Protein AF-A0A932CYT1-F1 (afdb_monomer_lite)

Structure (mmCIF, N/CA/C/O backbone):
data_AF-A0A932CYT1-F1
#
_entry.id   AF-A0A932CYT1-F1
#
loop_
_atom_site.group_PDB
_atom_site.id
_atom_site.type_symbol
_atom_site.label_atom_id
_atom_site.label_alt_id
_atom_site.label_comp_id
_atom_site.label_asym_id
_atom_site.label_entity_id
_atom_site.label_seq_id
_atom_site.pdbx_PDB_ins_code
_atom_site.Cartn_x
_atom_site.Cartn_y
_atom_site.Cartn_z
_atom_site.occupancy
_atom_site.B_iso_or_equiv
_atom_site.auth_seq_id
_atom_site.auth_comp_id
_atom_site.auth_asym_id
_atom_site.auth_atom_id
_atom_site.pdbx_PDB_model_num
ATOM 1 N N . MET A 1 1 ? 9.014 14.548 11.716 1.00 32.59 1 MET A N 1
ATOM 2 C CA . MET A 1 1 ? 9.333 14.421 10.276 1.00 32.59 1 MET A CA 1
ATOM 3 C C . MET A 1 1 ? 8.047 14.035 9.557 1.00 32.59 1 MET A C 1
ATOM 5 O O . MET A 1 1 ? 7.326 13.218 10.100 1.00 32.59 1 MET A O 1
ATOM 9 N N . ARG A 1 2 ? 7.652 14.719 8.472 1.00 31.70 2 ARG A N 1
ATOM 10 C CA . ARG A 1 2 ? 6.279 14.662 7.901 1.00 31.70 2 ARG A CA 1
ATOM 11 C C . ARG A 1 2 ? 6.242 14.633 6.354 1.00 31.70 2 ARG A C 1
ATOM 13 O O . ARG A 1 2 ? 5.299 15.158 5.778 1.00 31.70 2 ARG A O 1
ATOM 20 N N . ILE A 1 3 ? 7.259 14.099 5.670 1.00 36.50 3 ILE A N 1
ATOM 21 C CA . ILE A 1 3 ? 7.468 14.415 4.234 1.00 36.50 3 ILE A CA 1
ATOM 22 C C . ILE A 1 3 ? 7.329 13.209 3.270 1.00 36.50 3 ILE A C 1
ATOM 24 O O . ILE A 1 3 ? 7.091 13.426 2.092 1.00 36.50 3 ILE A O 1
ATOM 28 N N . GLY A 1 4 ? 7.305 11.951 3.729 1.00 31.05 4 GLY A N 1
ATOM 29 C CA . GLY A 1 4 ? 7.247 10.777 2.828 1.00 31.05 4 GLY A CA 1
ATOM 30 C C . GLY A 1 4 ? 5.877 10.387 2.237 1.00 31.05 4 GLY A C 1
ATOM 31 O O . GLY A 1 4 ? 5.791 9.410 1.508 1.00 31.05 4 GLY A O 1
ATOM 32 N N . ARG A 1 5 ? 4.783 11.101 2.544 1.00 37.84 5 ARG A N 1
ATOM 33 C CA . ARG A 1 5 ? 3.403 10.649 2.234 1.00 37.84 5 ARG A CA 1
ATOM 34 C C . ARG A 1 5 ? 2.828 11.083 0.881 1.00 37.84 5 ARG A C 1
ATOM 36 O O . ARG A 1 5 ? 1.708 10.702 0.563 1.00 37.84 5 ARG A O 1
ATOM 43 N N . THR A 1 6 ? 3.538 11.892 0.100 1.00 32.41 6 THR A N 1
ATOM 44 C CA . THR A 1 6 ? 2.968 12.479 -1.130 1.00 32.41 6 THR A CA 1
ATOM 45 C C . THR A 1 6 ? 3.229 11.634 -2.381 1.00 32.41 6 THR A C 1
ATOM 47 O O . THR A 1 6 ? 2.472 11.748 -3.334 1.00 32.41 6 THR A O 1
ATOM 50 N N . ILE A 1 7 ? 4.253 10.775 -2.380 1.00 33.06 7 ILE A N 1
ATOM 51 C CA . ILE A 1 7 ? 4.735 10.109 -3.604 1.00 33.06 7 ILE A CA 1
ATOM 52 C C . ILE A 1 7 ? 3.987 8.788 -3.883 1.00 33.06 7 ILE A C 1
ATOM 54 O O . ILE A 1 7 ? 3.682 8.488 -5.029 1.00 33.06 7 ILE A O 1
ATOM 58 N N . GLN A 1 8 ? 3.569 8.044 -2.853 1.00 35.31 8 GLN A N 1
ATOM 59 C CA . GLN A 1 8 ? 2.959 6.711 -3.028 1.00 35.31 8 GLN A CA 1
ATOM 60 C C . GLN A 1 8 ? 1.453 6.714 -3.365 1.00 35.31 8 GLN A C 1
ATOM 62 O O . GLN A 1 8 ? 0.924 5.714 -3.842 1.00 35.31 8 GLN A O 1
ATOM 67 N N . VAL A 1 9 ? 0.751 7.833 -3.158 1.00 33.66 9 VAL A N 1
ATOM 68 C CA . VAL A 1 9 ? -0.698 7.929 -3.433 1.00 33.66 9 VAL A CA 1
ATOM 69 C C . VAL A 1 9 ? -0.975 8.102 -4.941 1.00 33.66 9 VAL A C 1
ATOM 71 O O .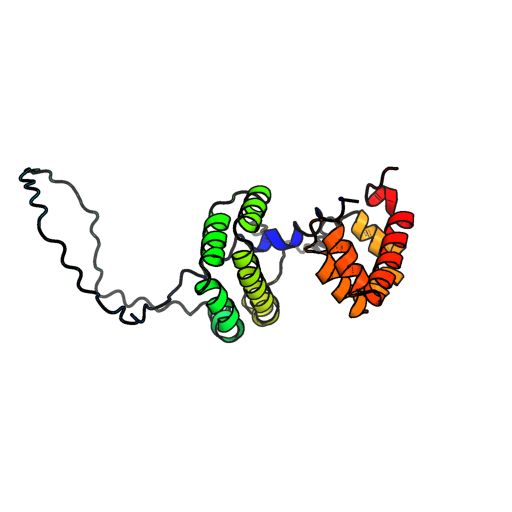 VAL A 1 9 ? -1.991 7.628 -5.443 1.00 33.66 9 VAL A O 1
ATOM 74 N N . LEU A 1 10 ? -0.020 8.656 -5.698 1.00 32.22 10 LEU A N 1
ATOM 75 C CA . LEU A 1 10 ? -0.167 8.944 -7.131 1.00 32.22 10 LEU A CA 1
ATOM 76 C C . LEU A 1 10 ? -0.192 7.690 -8.027 1.00 32.22 10 LEU A C 1
ATOM 78 O O . LEU A 1 10 ? -0.846 7.710 -9.066 1.00 32.22 10 LEU A O 1
ATOM 82 N N . GLY A 1 11 ? 0.456 6.591 -7.622 1.00 28.53 11 GLY A N 1
ATOM 83 C CA . GLY A 1 11 ? 0.491 5.348 -8.409 1.00 28.53 11 GLY A CA 1
ATOM 84 C C . GLY A 1 11 ? -0.804 4.525 -8.359 1.00 28.53 11 GLY A C 1
ATOM 85 O O . GLY A 1 11 ? -1.127 3.828 -9.315 1.00 28.53 11 GLY A O 1
ATOM 86 N N . THR A 1 12 ? -1.582 4.640 -7.277 1.00 33.88 12 THR A N 1
ATOM 87 C CA . THR A 1 12 ? -2.784 3.807 -7.047 1.00 33.88 12 THR A CA 1
ATOM 88 C C . THR A 1 12 ? -4.076 4.492 -7.521 1.00 33.88 12 THR A C 1
ATOM 90 O O . THR A 1 12 ? -5.071 3.837 -7.817 1.00 33.88 12 THR A O 1
ATOM 93 N N . LEU A 1 13 ? -4.073 5.823 -7.654 1.00 30.80 13 LEU A N 1
ATOM 94 C CA . LEU A 1 13 ? -5.266 6.614 -7.987 1.00 30.80 13 LEU A CA 1
ATOM 95 C C . LEU A 1 13 ? -5.707 6.552 -9.451 1.00 30.80 13 LEU A C 1
ATOM 97 O O . LEU A 1 13 ? -6.874 6.805 -9.741 1.00 30.80 13 LEU A O 1
ATOM 101 N N . VAL A 1 14 ? -4.817 6.192 -10.377 1.00 32.91 14 VAL A N 1
ATOM 102 C CA . VAL A 1 14 ? -5.151 6.133 -11.813 1.00 32.91 14 VAL A CA 1
ATOM 103 C C . VAL A 1 14 ? -6.031 4.913 -12.145 1.00 32.91 14 VAL A C 1
ATOM 105 O O . VAL A 1 14 ? -6.760 4.934 -13.131 1.00 32.91 14 VAL A O 1
ATOM 108 N N . ALA A 1 15 ? -6.069 3.887 -11.287 1.00 32.38 15 ALA A N 1
ATOM 109 C CA . ALA A 1 15 ? -6.865 2.673 -11.506 1.00 32.38 15 ALA A CA 1
ATOM 110 C C . ALA A 1 15 ? -8.355 2.795 -11.107 1.00 32.38 15 ALA A C 1
ATOM 112 O O . ALA A 1 15 ? -9.163 1.935 -11.460 1.00 32.38 15 ALA A O 1
ATOM 113 N N . ILE A 1 16 ? -8.749 3.850 -10.384 1.00 38.34 16 ILE A N 1
ATOM 114 C CA . ILE A 1 16 ? -10.084 3.938 -9.761 1.00 38.34 16 ILE A CA 1
ATOM 115 C C . ILE A 1 16 ? -11.170 4.422 -10.750 1.00 38.34 16 ILE A C 1
ATOM 117 O O . ILE A 1 16 ? -12.346 4.107 -10.577 1.00 38.34 16 ILE A O 1
ATOM 121 N N . GLY A 1 17 ? -10.799 5.098 -11.845 1.00 31.02 17 GLY A N 1
ATOM 122 C CA . GLY A 1 17 ? -11.752 5.679 -12.807 1.00 31.02 17 GLY A CA 1
ATOM 123 C C . GLY A 1 17 ? -12.539 4.682 -13.676 1.00 31.02 17 GLY A C 1
ATOM 124 O O . GLY A 1 17 ? -13.573 5.051 -14.230 1.00 31.02 17 GLY A O 1
ATOM 125 N N . ALA A 1 18 ? -12.105 3.420 -13.786 1.00 32.53 18 ALA A N 1
ATOM 126 C CA . ALA A 1 18 ? -12.652 2.471 -14.767 1.00 32.53 18 ALA A CA 1
ATOM 127 C C . ALA A 1 18 ? -13.670 1.446 -14.211 1.00 32.53 18 ALA A C 1
ATOM 129 O O . ALA A 1 18 ? -14.307 0.737 -14.990 1.00 32.53 18 ALA A O 1
ATOM 130 N N . MET A 1 19 ? -13.863 1.335 -12.887 1.00 41.53 19 MET A N 1
ATOM 131 C CA . MET A 1 19 ? -14.526 0.153 -12.289 1.00 41.53 19 MET A CA 1
ATOM 132 C C . MET A 1 19 ? -15.950 0.357 -11.742 1.00 41.53 19 MET A C 1
ATOM 134 O O . MET A 1 19 ? -16.590 -0.625 -11.352 1.00 41.53 19 MET A O 1
ATOM 138 N N . GLY A 1 20 ? -16.510 1.573 -11.786 1.00 36.38 20 GLY A N 1
ATOM 139 C CA . GLY A 1 20 ? -17.903 1.840 -11.371 1.00 36.38 20 GLY A CA 1
ATOM 140 C C . GLY A 1 20 ? -18.966 1.013 -12.127 1.00 36.38 20 GLY A C 1
ATOM 141 O O . GLY A 1 20 ? -20.100 0.862 -11.671 1.00 36.38 20 GLY A O 1
ATOM 142 N N . ALA A 1 21 ? -18.598 0.398 -13.258 1.00 38.44 21 ALA A N 1
ATOM 143 C CA . ALA A 1 21 ? -19.469 -0.468 -14.049 1.00 38.44 21 ALA A CA 1
ATOM 144 C C . ALA A 1 21 ? -19.557 -1.929 -13.550 1.00 38.44 21 ALA A C 1
ATOM 146 O O . ALA A 1 21 ? -20.541 -2.605 -13.847 1.00 38.44 21 ALA A O 1
ATOM 147 N N . CYS A 1 22 ? -18.592 -2.431 -12.767 1.00 41.47 22 CYS A N 1
ATOM 148 C CA . CYS A 1 22 ? -18.567 -3.847 -12.367 1.00 41.47 22 CYS A CA 1
ATOM 149 C C . CYS A 1 22 ? -19.439 -4.161 -11.140 1.00 41.47 22 CYS A C 1
ATOM 151 O O . CYS A 1 22 ? -19.939 -5.278 -11.012 1.00 41.47 22 CYS A O 1
ATOM 153 N N . LEU A 1 23 ? -19.667 -3.195 -10.245 1.00 43.19 23 LEU A N 1
ATOM 154 C CA . LEU A 1 23 ? -20.381 -3.438 -8.980 1.00 43.19 23 LEU A CA 1
ATOM 155 C C . LEU A 1 23 ? -21.911 -3.327 -9.086 1.00 43.19 23 LEU A C 1
ATOM 157 O O . LEU A 1 23 ? -22.620 -3.778 -8.189 1.00 43.19 23 LEU A O 1
ATOM 161 N N . THR A 1 24 ? -22.448 -2.781 -10.182 1.00 43.88 24 THR A N 1
ATOM 162 C CA . THR A 1 24 ? -23.907 -2.643 -10.384 1.00 43.88 24 THR A CA 1
ATOM 163 C C . THR A 1 24 ? -24.522 -3.761 -11.239 1.00 43.88 24 THR A C 1
ATOM 165 O O . THR A 1 24 ? -25.747 -3.868 -11.343 1.00 43.88 24 THR A O 1
ATOM 168 N N . GLY A 1 25 ? -23.694 -4.650 -11.798 1.00 37.28 25 GLY A N 1
ATOM 169 C CA . GLY A 1 25 ? -24.111 -5.784 -12.621 1.00 37.28 25 GLY A CA 1
ATOM 170 C C . GLY A 1 25 ? -24.559 -7.005 -11.813 1.00 37.28 25 GLY A C 1
ATOM 171 O O . GLY A 1 25 ? -23.816 -7.970 -11.680 1.00 37.28 25 GLY A O 1
ATOM 172 N N . GLY A 1 26 ? -25.803 -6.997 -11.329 1.00 38.88 26 GLY A N 1
ATOM 173 C CA . GLY A 1 26 ? -26.563 -8.235 -11.106 1.00 38.88 26 GLY A CA 1
ATOM 174 C C . GLY A 1 26 ? -26.318 -8.986 -9.794 1.00 38.88 26 GLY A C 1
ATOM 175 O O . GLY A 1 26 ? -25.938 -10.154 -9.799 1.00 38.88 26 GLY A O 1
ATOM 176 N N . VAL A 1 27 ? -26.680 -8.381 -8.661 1.00 38.91 27 VAL A N 1
ATOM 177 C CA . VAL A 1 27 ? -27.204 -9.176 -7.539 1.00 38.91 27 VAL A CA 1
ATOM 178 C C . VAL A 1 27 ? -28.699 -9.395 -7.772 1.00 38.91 27 VAL A C 1
ATOM 180 O O . VAL A 1 27 ? -29.531 -8.562 -7.417 1.00 38.91 27 VAL A O 1
ATOM 183 N N . ASP A 1 28 ? -29.062 -10.513 -8.406 1.00 37.25 28 ASP A N 1
ATOM 184 C CA . ASP A 1 28 ? -30.448 -10.982 -8.398 1.00 37.25 28 ASP A CA 1
ATOM 185 C C . ASP A 1 28 ? -30.884 -11.153 -6.939 1.00 37.25 28 ASP A C 1
ATOM 187 O O . ASP A 1 28 ? -30.409 -12.029 -6.211 1.00 37.25 28 ASP A O 1
ATOM 191 N N . GLY A 1 29 ? -31.772 -10.257 -6.506 1.00 38.81 29 GLY A N 1
ATOM 192 C CA . GLY A 1 29 ? -32.304 -10.180 -5.157 1.00 38.81 29 GLY A CA 1
ATOM 193 C C . GLY A 1 29 ? -33.031 -11.459 -4.760 1.00 38.81 29 GLY A C 1
ATOM 194 O O . GLY A 1 29 ? -34.244 -11.590 -4.923 1.00 38.81 29 GLY A O 1
ATOM 195 N N . GLY A 1 30 ? -32.297 -12.388 -4.155 1.00 35.31 30 GLY A N 1
ATOM 196 C CA . GLY A 1 30 ? -32.856 -13.412 -3.290 1.00 35.31 30 GLY A CA 1
ATOM 197 C C . GLY A 1 30 ? -33.389 -12.746 -2.028 1.00 35.31 30 GLY A C 1
ATOM 198 O O . GLY A 1 30 ? -32.654 -12.556 -1.065 1.00 35.31 30 GLY A O 1
ATOM 199 N N . THR A 1 31 ? -34.670 -12.379 -2.035 1.00 39.41 31 THR A N 1
ATOM 200 C CA . THR A 1 31 ? -35.389 -11.840 -0.877 1.00 39.41 31 THR A CA 1
ATOM 201 C C . THR A 1 31 ? -35.285 -12.808 0.305 1.00 39.41 31 THR A C 1
ATOM 203 O O . THR A 1 31 ? -36.028 -13.790 0.391 1.00 39.41 31 THR A O 1
ATOM 206 N N . THR A 1 32 ? -34.380 -12.546 1.243 1.00 41.41 32 THR A N 1
ATOM 207 C CA . THR A 1 32 ? -34.473 -13.106 2.587 1.00 41.41 32 THR A CA 1
ATOM 208 C C . THR A 1 32 ? -35.597 -12.357 3.291 1.00 41.41 32 THR A C 1
ATOM 210 O O . THR A 1 32 ? -35.551 -11.146 3.485 1.00 41.41 32 THR A O 1
ATOM 213 N N . GLY A 1 33 ? -36.677 -13.086 3.579 1.00 38.22 33 GLY A N 1
ATOM 214 C CA . GLY A 1 33 ? -37.865 -12.558 4.233 1.00 38.22 33 GLY A CA 1
ATOM 215 C C . GLY A 1 33 ? -37.511 -11.883 5.551 1.00 38.22 33 GLY A C 1
ATOM 216 O O . GLY A 1 33 ? -37.200 -12.549 6.540 1.00 38.22 33 GLY A O 1
ATOM 217 N N . VAL A 1 34 ? -37.590 -10.557 5.555 1.00 40.47 34 VAL A N 1
ATOM 218 C CA . VAL A 1 34 ? -37.693 -9.768 6.775 1.00 40.47 34 VAL A CA 1
ATOM 219 C C . VAL A 1 34 ? -39.066 -10.083 7.355 1.00 40.47 34 VAL A C 1
ATOM 221 O O . VAL A 1 34 ? -40.077 -9.988 6.664 1.00 40.47 34 VAL A O 1
ATOM 224 N N . ALA A 1 35 ? -39.100 -10.539 8.602 1.00 43.31 35 ALA A N 1
ATOM 225 C CA . ALA A 1 35 ? -40.346 -10.731 9.319 1.00 43.31 35 ALA A CA 1
ATOM 226 C C . ALA A 1 35 ? -41.061 -9.376 9.445 1.00 43.31 35 ALA A C 1
ATOM 228 O O . ALA A 1 35 ? -40.551 -8.472 10.107 1.00 43.31 35 ALA A O 1
ATOM 229 N N . ASP A 1 36 ? -42.226 -9.262 8.808 1.00 40.41 36 ASP A N 1
ATOM 230 C CA . ASP A 1 36 ? -43.235 -8.239 9.068 1.00 40.41 36 ASP A CA 1
ATOM 231 C C . ASP A 1 36 ? -43.554 -8.189 10.577 1.00 40.41 36 ASP A C 1
ATOM 233 O O . ASP A 1 36 ? -44.291 -9.030 11.101 1.00 40.41 36 ASP A O 1
ATOM 237 N N . ASP A 1 37 ? -42.998 -7.206 11.296 1.00 49.56 37 ASP A N 1
ATOM 238 C CA . ASP A 1 37 ? -43.536 -6.771 12.589 1.00 49.56 37 ASP A CA 1
ATOM 239 C C . ASP A 1 37 ? -44.651 -5.762 12.302 1.00 49.56 37 ASP A C 1
ATOM 241 O O . ASP A 1 37 ? -44.443 -4.570 12.073 1.00 49.56 37 ASP A O 1
ATOM 245 N N . ASP A 1 38 ? -45.852 -6.322 12.261 1.00 46.69 38 ASP A N 1
ATOM 246 C CA . ASP A 1 38 ? -47.165 -5.718 12.083 1.00 46.69 38 ASP A CA 1
ATOM 247 C C . ASP A 1 38 ? -47.451 -4.675 13.192 1.00 46.69 38 ASP A C 1
ATOM 249 O O . ASP A 1 38 ? -48.218 -4.905 14.133 1.00 46.69 38 ASP A O 1
ATOM 253 N N . ARG A 1 39 ? -46.824 -3.494 13.113 1.00 53.38 39 ARG A N 1
ATOM 254 C CA . ARG A 1 39 ? -47.250 -2.301 13.860 1.00 53.38 39 ARG A CA 1
ATOM 255 C C . ARG A 1 39 ? -48.132 -1.416 13.000 1.00 53.38 39 ARG A C 1
ATOM 257 O O . ARG A 1 39 ? -47.742 -0.382 12.477 1.00 53.38 39 ARG A O 1
ATOM 264 N N . ARG A 1 40 ? -49.380 -1.866 12.951 1.00 47.22 40 ARG A N 1
ATOM 265 C CA . ARG A 1 40 ? -50.608 -1.080 12.827 1.00 47.22 40 ARG A CA 1
ATOM 266 C C . ARG A 1 40 ? -50.498 0.271 13.556 1.00 47.22 40 ARG A C 1
ATOM 268 O O . ARG A 1 40 ? -50.647 0.322 14.776 1.00 47.22 40 ARG A O 1
ATOM 275 N N . ASP A 1 41 ? -50.320 1.347 12.800 1.00 50.41 41 ASP A N 1
ATOM 276 C CA . ASP A 1 41 ? -50.710 2.699 13.208 1.00 50.41 41 ASP A CA 1
ATOM 277 C C . ASP A 1 41 ? -52.025 3.048 12.488 1.00 50.41 41 ASP A C 1
ATOM 279 O O . ASP A 1 41 ? -52.086 2.950 11.257 1.00 50.41 41 ASP A O 1
ATOM 283 N N . PRO A 1 42 ? -53.113 3.362 13.213 1.00 63.94 42 PRO A N 1
ATOM 284 C CA . PRO A 1 42 ? -54.368 3.775 12.613 1.00 63.94 42 PRO A CA 1
ATOM 285 C C . PRO A 1 42 ? -54.432 5.303 12.443 1.00 63.94 42 PRO A C 1
ATOM 287 O O . PRO A 1 42 ? -53.950 6.066 13.274 1.00 63.94 42 PRO A O 1
ATOM 290 N N . ASP A 1 43 ? -55.129 5.705 11.382 1.00 57.81 43 ASP A N 1
ATOM 291 C CA . ASP A 1 43 ? -55.770 7.011 11.199 1.00 57.81 43 ASP A CA 1
ATOM 292 C C . ASP A 1 43 ? -54.870 8.211 10.845 1.00 57.81 43 ASP A C 1
ATOM 294 O O . ASP A 1 43 ? -54.609 9.102 11.653 1.00 57.81 43 ASP A O 1
ATOM 298 N N . VAL A 1 44 ? -54.544 8.326 9.551 1.00 54.69 44 VAL A N 1
ATOM 299 C CA . VAL A 1 44 ? -54.442 9.640 8.895 1.00 54.69 44 VAL A CA 1
ATOM 300 C C . VAL A 1 44 ? -55.349 9.644 7.666 1.00 54.69 44 VAL A C 1
ATOM 302 O O . VAL A 1 44 ? -54.948 9.291 6.559 1.00 54.69 44 VAL A O 1
ATOM 305 N N . ASP A 1 45 ? -56.598 10.053 7.887 1.00 56.75 45 ASP A N 1
ATOM 306 C CA . ASP A 1 45 ? -57.481 10.573 6.846 1.00 56.75 45 ASP A CA 1
ATOM 307 C C . ASP A 1 45 ? -56.880 11.880 6.302 1.00 56.75 45 ASP A C 1
ATOM 309 O O . ASP A 1 45 ? -56.980 12.937 6.931 1.00 56.75 45 ASP A O 1
ATOM 313 N N . LEU A 1 46 ? -56.259 11.823 5.124 1.00 54.88 46 LEU A N 1
ATOM 314 C CA . LEU A 1 46 ? -56.008 13.006 4.304 1.00 54.88 46 LEU A CA 1
ATOM 315 C C . LEU A 1 46 ? -56.731 12.862 2.969 1.00 54.88 46 LEU A C 1
ATOM 317 O O . LEU A 1 46 ? -56.245 12.288 1.998 1.00 54.88 46 LEU A O 1
ATOM 321 N N . ASP A 1 47 ? -57.934 13.422 2.987 1.00 58.88 47 ASP A N 1
ATOM 322 C CA . ASP A 1 47 ? -58.759 13.799 1.852 1.00 58.88 47 ASP A CA 1
ATOM 323 C C . ASP A 1 47 ? -57.951 14.728 0.923 1.00 58.88 47 ASP A C 1
ATOM 325 O O . ASP A 1 47 ? -57.723 15.900 1.233 1.00 58.88 47 ASP A O 1
ATOM 329 N N . TYR A 1 48 ? -57.473 14.200 -0.207 1.00 51.28 48 TYR A N 1
ATOM 330 C CA . TYR A 1 48 ? -56.946 15.006 -1.311 1.00 51.28 48 TYR A CA 1
ATOM 331 C C . TYR A 1 48 ? -57.740 14.706 -2.580 1.00 51.28 48 TYR A C 1
ATOM 333 O O . TYR A 1 48 ? -57.296 14.033 -3.508 1.00 51.28 48 TYR A O 1
ATOM 341 N N . SER A 1 49 ? -58.970 15.211 -2.581 1.00 61.53 49 SER A N 1
ATOM 342 C CA . SER A 1 49 ? -59.795 15.367 -3.772 1.00 61.53 49 SER A CA 1
ATOM 343 C C . SER A 1 49 ? -59.320 16.613 -4.531 1.00 61.53 49 SER A C 1
ATOM 345 O O . SER A 1 49 ? -59.670 17.736 -4.167 1.00 61.53 49 SER A O 1
ATOM 347 N N . GLY A 1 50 ? -58.494 16.423 -5.561 1.00 51.97 50 GLY A N 1
ATOM 348 C CA . GLY A 1 50 ? -58.012 17.496 -6.430 1.00 51.97 50 GLY A CA 1
ATOM 349 C C . GLY A 1 50 ? -57.789 17.001 -7.853 1.00 51.97 50 GLY A C 1
ATOM 350 O O . GLY A 1 50 ? -56.752 16.420 -8.153 1.00 51.97 50 GLY A O 1
ATOM 351 N N . ASP A 1 51 ? -58.789 17.226 -8.701 1.00 52.91 51 ASP A N 1
ATOM 352 C CA . ASP A 1 51 ? -58.763 17.054 -10.150 1.00 52.91 51 ASP A CA 1
ATOM 353 C C . ASP A 1 51 ? -57.563 17.761 -10.813 1.00 52.91 51 ASP A C 1
ATOM 355 O O . ASP A 1 51 ? -57.429 18.980 -10.702 1.00 52.91 51 ASP A O 1
ATOM 359 N N . ASP A 1 52 ? -56.777 17.027 -11.608 1.00 50.00 52 ASP A N 1
ATOM 360 C CA . ASP A 1 52 ? -55.974 17.607 -12.692 1.00 50.00 52 ASP A CA 1
ATOM 361 C C . ASP A 1 52 ? -56.233 16.841 -14.007 1.00 50.00 52 ASP A C 1
ATOM 363 O O . ASP A 1 52 ? -55.826 15.684 -14.155 1.00 50.00 52 ASP A O 1
ATOM 367 N N . PRO A 1 53 ? -56.965 17.434 -14.971 1.00 60.00 53 PRO A N 1
ATOM 368 C CA . PRO A 1 53 ? -57.085 16.913 -16.322 1.00 60.00 53 PRO A CA 1
ATOM 369 C C . PRO A 1 53 ? -55.991 17.543 -17.200 1.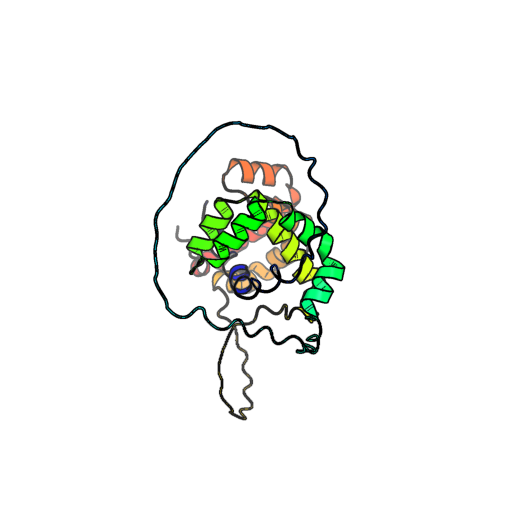00 60.00 53 PRO A C 1
ATOM 371 O O . PRO A 1 53 ? -56.213 18.561 -17.858 1.00 60.00 53 PRO A O 1
ATOM 374 N N . GLY A 1 54 ? -54.813 16.915 -17.225 1.00 48.72 54 GLY A N 1
ATOM 375 C CA . GLY A 1 54 ? -53.612 17.428 -17.891 1.00 48.72 54 GLY A CA 1
ATOM 376 C C . GLY A 1 54 ? -52.898 16.399 -18.770 1.00 48.72 54 GLY A C 1
ATOM 377 O O . GLY A 1 54 ? -51.885 15.825 -18.400 1.00 48.72 54 GLY A O 1
ATOM 378 N N . ASN A 1 55 ? -53.447 16.182 -19.960 1.00 49.94 55 ASN A N 1
ATOM 379 C CA . ASN A 1 55 ? -52.878 15.476 -21.111 1.00 49.94 55 ASN A CA 1
ATOM 380 C C . ASN A 1 55 ? -51.417 15.877 -21.448 1.00 49.94 55 ASN A C 1
ATOM 382 O O . ASN A 1 55 ? -51.160 17.064 -21.649 1.00 49.94 55 ASN A O 1
ATOM 386 N N . GLY A 1 56 ? -50.512 14.904 -21.656 1.00 45.97 56 GLY A N 1
ATOM 387 C CA . GLY A 1 56 ? -49.281 15.139 -22.430 1.00 45.97 56 GLY A CA 1
ATOM 388 C C . GLY A 1 56 ? -48.095 14.191 -22.205 1.00 45.97 56 GLY A C 1
ATOM 389 O O . GLY A 1 56 ? -47.164 14.553 -21.501 1.00 45.97 56 GLY A O 1
ATOM 390 N N . GLY A 1 57 ? -48.084 13.045 -22.896 1.00 46.75 57 GLY A N 1
ATOM 391 C CA . GLY A 1 57 ? -46.854 12.412 -23.404 1.00 46.75 57 GLY A CA 1
ATOM 392 C C . GLY A 1 57 ? -45.915 11.765 -22.384 1.00 46.75 57 GLY A C 1
ATOM 393 O O . GLY A 1 57 ? -44.805 12.248 -22.176 1.00 46.75 57 GLY A O 1
ATOM 394 N N . GLY A 1 58 ? -46.314 10.624 -21.819 1.00 41.81 58 GLY A N 1
ATOM 395 C CA . GLY A 1 58 ? -45.323 9.679 -21.299 1.00 41.81 58 GLY A CA 1
ATOM 396 C C . GLY A 1 58 ? -44.481 9.155 -22.470 1.00 41.81 58 GLY A C 1
ATOM 397 O O . GLY A 1 58 ? -45.070 8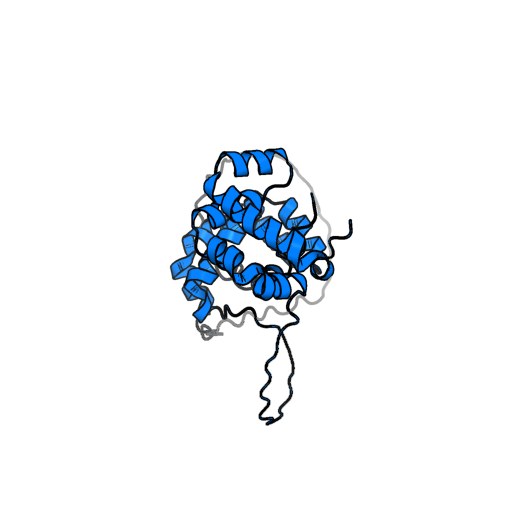.857 -23.512 1.00 41.81 58 GLY A O 1
ATOM 398 N N . PRO A 1 59 ? -43.143 9.072 -22.362 1.00 52.62 59 PRO A N 1
ATOM 399 C CA . PRO A 1 59 ? -42.362 8.374 -23.369 1.00 52.62 59 PRO A CA 1
ATOM 400 C C . PRO A 1 59 ? -42.878 6.938 -23.429 1.00 52.62 59 PRO A C 1
ATOM 402 O O . PRO A 1 59 ? -42.952 6.271 -22.395 1.00 52.62 59 PRO A O 1
ATOM 405 N N . ASP A 1 60 ? -43.291 6.519 -24.626 1.00 49.25 60 ASP A N 1
ATOM 406 C CA . ASP A 1 60 ? -43.521 5.127 -24.994 1.00 49.25 60 ASP A CA 1
ATOM 407 C C . ASP A 1 60 ? -42.352 4.299 -24.448 1.00 49.25 60 ASP A C 1
ATOM 409 O O . ASP A 1 60 ? -41.271 4.242 -25.035 1.00 49.25 60 ASP A O 1
ATOM 413 N N . ARG A 1 61 ? -42.563 3.670 -23.289 1.00 53.72 61 ARG A N 1
ATOM 414 C CA . ARG A 1 61 ? -41.847 2.455 -22.935 1.00 53.72 61 ARG A CA 1
ATOM 415 C C . ARG A 1 61 ? -42.425 1.427 -23.885 1.00 53.72 61 ARG A C 1
ATOM 417 O O . ARG A 1 61 ? -43.444 0.814 -23.587 1.00 53.72 61 ARG A O 1
ATOM 424 N N . GLY A 1 62 ? -41.846 1.371 -25.080 1.00 53.84 62 GLY A N 1
ATOM 425 C CA . GLY A 1 62 ? -41.984 0.223 -25.949 1.00 53.84 62 GLY A CA 1
ATOM 426 C C . GLY A 1 62 ? -41.468 -0.964 -25.159 1.00 53.84 62 GLY A C 1
ATOM 427 O O . GLY A 1 62 ? -40.272 -1.230 -25.139 1.00 53.84 62 GLY A O 1
ATOM 428 N N . ASP A 1 63 ? -42.376 -1.605 -24.430 1.00 54.28 63 ASP A N 1
ATOM 429 C CA . ASP A 1 63 ? -42.282 -3.014 -24.124 1.00 54.28 63 ASP A CA 1
ATOM 430 C C . ASP A 1 63 ? -42.141 -3.686 -25.494 1.00 54.28 63 ASP A C 1
ATOM 432 O O . ASP A 1 63 ? -43.117 -3.812 -26.233 1.00 54.28 63 ASP A O 1
ATOM 436 N N . ASP A 1 64 ? -40.903 -3.978 -25.884 1.00 53.62 64 ASP A N 1
ATOM 437 C CA . ASP A 1 64 ? -40.558 -4.876 -26.978 1.00 53.62 64 ASP A CA 1
ATOM 438 C C . ASP A 1 64 ? -40.523 -6.282 -26.347 1.00 53.62 64 ASP A C 1
ATOM 440 O O . ASP A 1 64 ? -39.501 -6.680 -25.785 1.00 53.62 64 ASP A O 1
ATOM 444 N N . PRO A 1 65 ? -41.647 -7.033 -26.325 1.00 59.66 65 PRO A N 1
ATOM 445 C CA . PRO A 1 65 ? -41.754 -8.298 -25.596 1.00 59.66 65 PRO A CA 1
ATOM 446 C C . PRO A 1 65 ? -40.974 -9.457 -26.230 1.00 59.66 65 PRO A C 1
ATOM 448 O O . PRO A 1 65 ? -41.018 -10.562 -25.699 1.00 59.66 65 PRO A O 1
ATOM 451 N N . ASP A 1 66 ? -40.270 -9.227 -27.339 1.00 58.41 66 ASP A N 1
ATOM 452 C CA . ASP A 1 66 ? -39.626 -10.282 -28.127 1.00 58.41 66 ASP A CA 1
ATOM 453 C C . ASP A 1 66 ? -38.162 -9.961 -28.472 1.00 58.41 66 ASP A C 1
ATOM 455 O O . ASP A 1 66 ? -37.569 -10.588 -29.353 1.00 58.41 66 ASP A O 1
ATOM 459 N N . GLY A 1 67 ? -37.552 -9.002 -27.769 1.00 57.81 67 GLY A N 1
ATOM 460 C CA . GLY A 1 67 ? -36.104 -8.849 -27.771 1.00 57.81 67 GLY A CA 1
ATOM 461 C C . GLY A 1 67 ? -35.481 -10.031 -27.040 1.00 57.81 67 GLY A C 1
ATOM 462 O O . GLY A 1 67 ? -35.205 -9.936 -25.847 1.00 57.81 67 GLY A O 1
ATOM 463 N N . GLU A 1 68 ? -35.270 -11.148 -27.740 1.00 63.38 68 GLU A N 1
ATOM 464 C CA . GLU A 1 68 ? -34.292 -12.166 -27.358 1.00 63.38 68 GLU A CA 1
ATOM 465 C C . GLU A 1 68 ? -32.922 -11.480 -27.372 1.00 63.38 68 GLU A C 1
ATOM 467 O O . GLU A 1 68 ? -32.177 -11.565 -28.345 1.00 63.38 68 GLU A O 1
ATOM 472 N N . GLY A 1 69 ? -32.657 -10.691 -26.327 1.00 61.44 69 GLY A N 1
ATOM 473 C CA . GLY A 1 69 ? -31.386 -10.042 -26.091 1.00 61.44 69 GLY A CA 1
ATOM 474 C C . GLY A 1 69 ? -30.358 -11.147 -26.071 1.00 61.44 69 GLY A C 1
ATOM 475 O O . GLY A 1 69 ? -30.331 -11.960 -25.146 1.00 61.44 69 GLY A O 1
ATOM 476 N N . GLU A 1 70 ? -29.601 -11.228 -27.160 1.00 70.31 70 GLU A N 1
ATOM 477 C CA . GLU A 1 70 ? -28.432 -12.071 -27.270 1.00 70.31 70 GLU A CA 1
ATOM 478 C C . GLU A 1 70 ? -27.587 -11.733 -26.047 1.00 70.31 70 GLU A C 1
ATOM 480 O O . GLU A 1 70 ? -27.123 -10.603 -25.915 1.00 70.31 70 GLU A O 1
ATOM 485 N N . LEU A 1 71 ? -27.556 -12.659 -25.083 1.00 70.88 71 LEU A N 1
ATOM 486 C CA . LEU A 1 71 ? -26.845 -12.483 -23.826 1.00 70.88 71 LEU A CA 1
ATOM 487 C C . LEU A 1 71 ? -25.416 -12.128 -24.200 1.00 70.88 71 LEU A C 1
ATOM 489 O O . LEU A 1 71 ? -24.690 -12.984 -24.717 1.00 70.88 71 LEU A O 1
ATOM 493 N N . GLU A 1 72 ? -25.048 -10.864 -24.000 1.00 76.56 72 GLU A N 1
ATOM 494 C CA . GLU A 1 72 ? -23.682 -10.440 -24.230 1.00 76.56 72 GLU A CA 1
ATOM 495 C C . GLU A 1 72 ? -22.783 -11.362 -23.401 1.00 76.56 72 GLU A C 1
ATOM 497 O O . GLU A 1 72 ? -23.126 -11.703 -22.258 1.00 76.56 72 GLU A O 1
ATOM 502 N N . PRO A 1 73 ? -21.697 -11.884 -23.997 1.00 73.62 73 PRO A N 1
ATOM 503 C CA . PRO A 1 73 ? -20.816 -12.792 -23.290 1.00 73.62 73 PRO A CA 1
ATOM 504 C C . PRO A 1 73 ? -20.365 -12.112 -22.001 1.00 73.62 73 PRO A C 1
ATOM 506 O O . PRO A 1 73 ? -19.933 -10.961 -22.031 1.00 73.62 73 PRO A O 1
ATOM 509 N N . ALA A 1 74 ? -20.512 -12.823 -20.880 1.00 81.12 74 ALA A N 1
ATOM 510 C CA . ALA A 1 74 ? -20.142 -12.299 -19.575 1.00 81.12 74 ALA A CA 1
ATOM 511 C C . ALA A 1 74 ? -18.715 -11.754 -19.627 1.00 81.12 74 ALA A C 1
ATOM 513 O O . ALA A 1 74 ? -17.814 -12.413 -20.160 1.00 81.12 74 ALA A O 1
ATOM 514 N N . ASP A 1 75 ? -18.537 -10.560 -19.069 1.00 88.69 75 ASP A N 1
ATOM 515 C CA . ASP A 1 75 ? -17.237 -9.923 -18.994 1.00 88.69 75 ASP A CA 1
ATOM 516 C C . ASP A 1 75 ? -16.227 -10.891 -18.332 1.00 88.69 75 ASP A C 1
ATOM 518 O O . ASP A 1 75 ? -16.506 -11.483 -17.272 1.00 88.69 75 ASP A O 1
ATOM 522 N N . PRO A 1 76 ? -15.080 -11.156 -18.981 1.00 90.75 76 PRO A N 1
ATOM 523 C CA . PRO A 1 76 ? -14.141 -12.155 -18.498 1.00 90.75 76 PRO A CA 1
ATOM 524 C C . PRO A 1 76 ? -13.499 -11.729 -17.169 1.00 90.75 76 PRO A C 1
ATOM 526 O O . PRO A 1 76 ? -13.200 -12.600 -16.345 1.00 90.75 76 PRO A O 1
ATOM 529 N N . CYS A 1 77 ? -13.354 -10.424 -16.914 1.00 92.94 77 CYS A N 1
ATOM 530 C CA . CYS A 1 77 ? -12.896 -9.910 -15.628 1.00 92.94 77 CYS A CA 1
ATOM 531 C C . CYS A 1 77 ? -13.943 -10.170 -14.546 1.00 92.94 77 CYS A C 1
ATOM 533 O O . CYS A 1 77 ? -13.623 -10.810 -13.546 1.00 92.94 77 CYS A O 1
ATOM 535 N N . ALA A 1 78 ? -15.206 -9.807 -14.772 1.00 90.62 78 ALA A N 1
ATOM 536 C CA . ALA A 1 78 ? -16.303 -10.077 -13.846 1.00 90.62 78 ALA A CA 1
ATOM 537 C C . ALA A 1 78 ? -16.391 -11.572 -13.496 1.00 90.62 78 ALA A C 1
ATOM 539 O O . ALA A 1 78 ? -16.543 -11.942 -12.329 1.00 90.62 78 ALA A O 1
ATOM 540 N N . THR A 1 79 ? -16.191 -12.448 -14.487 1.00 93.88 79 THR A N 1
ATOM 541 C CA . THR A 1 79 ? -16.121 -13.902 -14.279 1.00 93.88 79 THR A CA 1
ATOM 542 C C . THR A 1 79 ? -14.945 -14.298 -13.375 1.00 93.88 79 THR A C 1
ATOM 544 O O . THR A 1 79 ? -15.102 -15.143 -12.490 1.00 93.88 79 THR A O 1
ATOM 547 N N . CYS A 1 80 ? -13.765 -13.699 -13.563 1.00 95.50 80 CYS A N 1
ATOM 548 C CA . CYS A 1 80 ? -12.601 -13.946 -12.712 1.00 95.50 80 CYS A CA 1
ATOM 549 C C . CYS A 1 80 ? -12.820 -13.452 -11.278 1.00 95.50 80 CYS A C 1
ATOM 551 O O . CYS A 1 80 ? -12.627 -14.221 -10.333 1.00 95.50 80 CYS A O 1
ATOM 553 N N . VAL A 1 81 ? -13.276 -12.209 -11.114 1.00 94.81 81 VAL A N 1
ATOM 554 C CA . VAL A 1 81 ? -13.545 -11.589 -9.811 1.00 94.81 81 VAL A CA 1
ATOM 555 C C . VAL A 1 81 ? -14.582 -12.403 -9.044 1.00 94.81 81 VAL A C 1
ATOM 557 O O . VAL A 1 81 ? -14.359 -12.741 -7.883 1.00 94.81 81 VAL A O 1
ATOM 560 N N . GLN A 1 82 ? -15.663 -12.832 -9.698 1.00 92.25 82 GLN A N 1
ATOM 561 C CA . GLN A 1 82 ? -16.659 -13.703 -9.078 1.00 92.25 82 GLN A CA 1
ATOM 562 C C . GLN A 1 82 ? -16.076 -15.067 -8.673 1.00 92.25 82 GLN A C 1
ATOM 564 O O . GLN A 1 82 ? -16.444 -15.617 -7.638 1.00 92.25 82 GLN A O 1
ATOM 569 N N . ALA A 1 83 ? -15.159 -15.632 -9.460 1.00 96.12 83 ALA A N 1
ATOM 570 C CA . ALA A 1 83 ? -14.570 -16.936 -9.169 1.00 96.12 83 ALA A CA 1
ATOM 571 C C . ALA A 1 83 ? -13.469 -16.899 -8.093 1.00 96.12 83 ALA A C 1
ATOM 573 O O . ALA A 1 83 ? -13.257 -17.900 -7.405 1.00 96.12 83 ALA A O 1
ATOM 574 N N . ARG A 1 84 ? -12.724 -15.794 -7.984 1.00 97.31 84 ARG A N 1
ATOM 575 C CA . ARG A 1 84 ? -11.492 -15.700 -7.178 1.00 97.31 84 ARG A CA 1
ATOM 576 C C . ARG A 1 84 ? -11.594 -14.728 -6.010 1.00 97.31 84 ARG A C 1
ATOM 578 O O . ARG A 1 84 ? -10.974 -14.969 -4.980 1.00 97.31 84 ARG A O 1
ATOM 585 N N . CYS A 1 85 ? -12.398 -13.684 -6.157 1.00 96.44 85 CYS A N 1
ATOM 586 C CA . CYS A 1 85 ? -12.472 -12.546 -5.247 1.00 96.44 85 CYS A CA 1
ATOM 587 C C . CYS A 1 85 ? -13.878 -12.324 -4.680 1.00 96.44 85 CYS A C 1
ATOM 589 O O . CYS A 1 85 ? -14.163 -11.264 -4.129 1.00 96.44 85 CYS A O 1
ATOM 591 N N . SER A 1 86 ? -14.762 -13.327 -4.751 1.00 95.75 86 SER A N 1
ATOM 592 C CA . SER A 1 86 ? -16.117 -13.212 -4.201 1.00 95.75 86 SER A CA 1
ATOM 593 C C . SER A 1 86 ? -16.121 -12.925 -2.701 1.00 95.75 86 SER A C 1
ATOM 595 O O . SER A 1 86 ? -16.957 -12.168 -2.233 1.00 95.75 86 SER A O 1
ATOM 597 N N . SER A 1 87 ? -15.171 -13.471 -1.937 1.00 96.75 87 SER A N 1
ATOM 598 C CA . SER A 1 87 ? -15.110 -13.256 -0.487 1.00 96.75 87 SER A CA 1
ATOM 599 C C . SER A 1 87 ? -14.711 -11.828 -0.108 1.00 96.75 87 SER A C 1
ATOM 601 O O . SER A 1 87 ? -15.185 -11.307 0.900 1.00 96.75 87 SER A O 1
ATOM 603 N N . THR A 1 88 ? -13.838 -11.175 -0.881 1.00 96.00 88 THR A N 1
ATOM 604 C CA . THR A 1 88 ? -13.486 -9.763 -0.667 1.00 96.00 88 THR A CA 1
ATOM 605 C C . THR A 1 88 ? -14.603 -8.851 -1.169 1.00 96.00 88 THR A C 1
ATOM 607 O O . THR A 1 88 ? -14.963 -7.910 -0.468 1.00 96.00 88 THR A O 1
ATOM 610 N N . ALA A 1 89 ? -15.241 -9.206 -2.289 1.00 93.00 89 ALA A N 1
ATOM 611 C CA . ALA A 1 89 ? -16.417 -8.508 -2.806 1.00 93.00 89 ALA A CA 1
ATOM 612 C C . ALA A 1 89 ? -17.596 -8.537 -1.814 1.00 93.00 89 ALA A C 1
ATOM 614 O O . ALA A 1 89 ? -18.194 -7.504 -1.533 1.00 93.00 89 ALA A O 1
ATOM 615 N N . GLU A 1 90 ? -17.906 -9.700 -1.231 1.00 95.31 90 GLU A N 1
ATOM 616 C CA . GLU A 1 90 ? -18.980 -9.867 -0.241 1.00 95.31 90 GLU A CA 1
ATOM 617 C C . GLU A 1 90 ? -18.725 -9.069 1.043 1.00 95.31 90 GLU A C 1
ATOM 619 O O . GLU A 1 90 ? -19.674 -8.565 1.644 1.00 95.31 90 GLU A O 1
ATOM 624 N N . ARG A 1 91 ? -17.458 -8.924 1.462 1.00 96.00 91 ARG A N 1
ATOM 625 C CA . ARG A 1 91 ? -17.102 -8.076 2.610 1.00 96.00 91 ARG A CA 1
ATOM 626 C C . ARG A 1 91 ? -17.426 -6.613 2.339 1.00 96.00 91 ARG A C 1
ATOM 628 O O . ARG A 1 91 ? -18.134 -6.013 3.140 1.00 96.00 91 ARG A O 1
ATOM 635 N N . CYS A 1 92 ? -16.997 -6.083 1.193 1.00 95.69 92 CYS A N 1
ATOM 636 C CA . CYS A 1 92 ? -17.337 -4.717 0.803 1.00 95.69 92 CYS A CA 1
ATOM 637 C C . CYS A 1 92 ? -18.857 -4.536 0.635 1.00 95.69 92 CYS A C 1
ATOM 639 O O . CYS A 1 92 ? -19.430 -3.599 1.181 1.00 95.69 92 CYS A O 1
ATOM 641 N N . ALA A 1 93 ? -19.540 -5.473 -0.032 1.00 94.62 93 ALA A N 1
ATOM 642 C CA . ALA A 1 93 ? -20.992 -5.420 -0.223 1.00 94.62 93 ALA A CA 1
ATOM 643 C C . ALA A 1 93 ? -21.786 -5.480 1.098 1.00 94.62 93 ALA A C 1
ATOM 645 O O . ALA A 1 93 ? -22.898 -4.964 1.174 1.00 94.62 93 ALA A O 1
ATOM 646 N N . GLY A 1 94 ? -21.229 -6.110 2.137 1.00 95.62 94 GLY A N 1
ATOM 647 C CA . GLY A 1 94 ? -21.794 -6.151 3.486 1.00 95.62 94 GLY A CA 1
ATOM 648 C C . GLY A 1 94 ? -21.378 -4.988 4.395 1.00 95.62 94 GLY A C 1
ATOM 649 O O . GLY A 1 94 ? -21.796 -4.970 5.554 1.00 95.62 94 GLY A O 1
ATOM 650 N N . ASN A 1 95 ? -20.559 -4.049 3.911 1.00 96.69 95 ASN A N 1
ATOM 651 C CA . ASN A 1 95 ? -20.038 -2.920 4.675 1.00 96.69 95 ASN A CA 1
ATOM 652 C C . ASN A 1 95 ? -20.572 -1.591 4.113 1.00 96.69 95 ASN A C 1
ATOM 654 O O . ASN A 1 95 ? -20.123 -1.113 3.072 1.00 96.69 95 ASN A O 1
ATOM 658 N N . ASP A 1 96 ? -21.485 -0.950 4.852 1.00 97.94 96 ASP A N 1
ATOM 659 C CA . ASP A 1 96 ? -22.090 0.333 4.465 1.00 97.94 96 ASP A CA 1
ATOM 660 C C . ASP A 1 96 ? -21.048 1.442 4.219 1.00 97.94 96 ASP A C 1
ATOM 662 O O . ASP A 1 96 ? -21.269 2.311 3.377 1.00 97.94 96 ASP A O 1
ATOM 666 N N . GLN A 1 97 ? -19.902 1.422 4.915 1.00 97.94 97 GLN A N 1
ATOM 667 C CA . GLN A 1 97 ? -18.825 2.386 4.663 1.00 97.94 97 GLN A CA 1
ATOM 668 C C . GLN A 1 97 ? -18.124 2.119 3.330 1.00 97.94 97 GLN A C 1
ATOM 670 O O . GLN A 1 97 ? -17.728 3.073 2.671 1.00 97.94 97 GLN A O 1
ATOM 675 N N . CYS A 1 98 ? -17.980 0.857 2.914 1.00 97.50 98 CYS A N 1
ATOM 676 C CA . CYS A 1 98 ? -17.379 0.526 1.619 1.00 97.50 98 CYS A CA 1
ATOM 677 C C . CYS A 1 98 ? -18.269 1.026 0.476 1.00 97.50 98 CYS A C 1
ATOM 679 O O . CYS A 1 98 ? -17.800 1.702 -0.436 1.00 97.50 98 CYS A O 1
ATOM 681 N N . LEU A 1 99 ? -19.580 0.784 0.580 1.00 96.75 99 LEU A N 1
ATOM 682 C CA . LEU A 1 99 ? -20.557 1.283 -0.389 1.00 96.75 99 LEU A CA 1
ATOM 683 C C . LEU A 1 99 ? -20.593 2.819 -0.433 1.00 96.75 99 LEU A C 1
ATOM 685 O O . LEU A 1 99 ? -20.611 3.403 -1.515 1.00 96.75 99 LEU A O 1
ATOM 689 N N . ALA A 1 100 ? -20.547 3.478 0.730 1.00 97.12 100 ALA A N 1
ATOM 690 C CA . ALA A 1 100 ? -20.492 4.936 0.809 1.00 97.12 100 ALA A CA 1
ATOM 691 C C . ALA A 1 100 ? -19.180 5.512 0.248 1.00 97.12 100 ALA A C 1
ATOM 693 O O . ALA A 1 100 ? -19.199 6.586 -0.353 1.00 97.12 100 ALA A O 1
ATOM 694 N N . LEU A 1 101 ? -18.056 4.805 0.410 1.00 96.44 101 LEU A N 1
ATOM 695 C CA . LEU A 1 101 ? -16.771 5.176 -0.178 1.00 96.44 101 LEU A CA 1
ATOM 696 C C . LEU A 1 101 ? -16.814 5.110 -1.706 1.00 96.44 101 LEU A C 1
ATOM 698 O O . LEU A 1 101 ? -16.392 6.068 -2.345 1.00 96.44 101 LEU A O 1
ATOM 702 N N . ILE A 1 102 ? -17.367 4.038 -2.282 1.00 95.38 102 ILE A N 1
ATOM 703 C CA . ILE A 1 102 ? -17.538 3.899 -3.738 1.00 95.38 102 ILE A CA 1
ATOM 704 C C . ILE A 1 102 ? -18.397 5.049 -4.284 1.00 95.38 102 ILE A C 1
ATOM 706 O O . ILE A 1 102 ? -17.973 5.761 -5.187 1.00 95.38 102 ILE A O 1
ATOM 710 N N . GLU A 1 103 ? -19.557 5.311 -3.670 1.00 95.94 103 GLU A N 1
ATOM 711 C CA . GLU A 1 103 ? -20.446 6.408 -4.081 1.00 95.94 103 GLU A CA 1
ATOM 712 C C . GLU A 1 103 ? -19.791 7.795 -3.931 1.00 95.94 103 GLU A C 1
ATOM 714 O O . GLU A 1 103 ? -20.084 8.721 -4.692 1.00 95.94 103 GLU A O 1
ATOM 719 N N . CYS A 1 104 ? -18.925 7.967 -2.928 1.00 96.69 104 CYS A N 1
ATOM 720 C CA . CYS A 1 104 ? -18.150 9.188 -2.732 1.00 96.69 104 CYS A CA 1
ATOM 721 C C . CYS A 1 104 ? -17.089 9.347 -3.828 1.00 96.69 104 CYS A C 1
ATOM 723 O O . CYS A 1 104 ? -17.003 10.415 -4.431 1.00 96.69 104 CYS A O 1
ATOM 725 N N . GLY A 1 105 ? -16.352 8.273 -4.123 1.00 93.12 105 GLY A N 1
ATOM 726 C CA . GLY A 1 105 ? -15.340 8.224 -5.171 1.00 93.12 105 GLY A CA 1
ATOM 727 C C . GLY A 1 105 ? -15.909 8.531 -6.554 1.00 93.12 105 GLY A C 1
ATOM 728 O O . GLY A 1 105 ? -15.376 9.392 -7.242 1.00 93.12 105 GLY A O 1
ATOM 729 N N . ASP A 1 106 ? -17.058 7.952 -6.913 1.00 92.25 106 ASP A N 1
ATOM 730 C CA . ASP A 1 106 ? -17.736 8.201 -8.199 1.00 92.25 106 ASP A CA 1
ATOM 731 C C . ASP A 1 106 ? -18.092 9.685 -8.440 1.00 92.25 106 ASP A C 1
ATOM 733 O O . ASP A 1 106 ? -18.397 10.092 -9.563 1.00 92.25 106 ASP A O 1
ATOM 737 N N . ARG A 1 107 ? -18.102 10.514 -7.387 1.00 95.50 107 ARG A N 1
ATOM 738 C CA . ARG A 1 107 ? -18.368 11.961 -7.465 1.00 95.50 107 ARG A CA 1
ATOM 739 C C . ARG A 1 107 ? -17.105 12.812 -7.465 1.00 95.50 107 ARG A C 1
ATOM 741 O O . ARG A 1 107 ? -17.218 14.031 -7.606 1.00 95.50 107 ARG A O 1
ATOM 748 N N . CYS A 1 108 ? -15.942 12.212 -7.246 1.00 93.50 108 CYS A N 1
ATOM 749 C CA . CYS A 1 108 ? -14.688 12.930 -7.149 1.00 93.50 108 CYS A CA 1
ATOM 750 C C . CYS A 1 108 ? -14.085 13.193 -8.528 1.00 93.50 108 CYS A C 1
ATOM 752 O O . CYS A 1 108 ? -13.969 12.303 -9.361 1.00 93.50 108 CYS A O 1
ATOM 754 N N . GLU A 1 109 ? -13.678 14.443 -8.752 1.00 93.94 109 GLU A N 1
ATOM 755 C CA . GLU A 1 109 ? -13.004 14.879 -9.984 1.00 93.94 109 GLU A CA 1
ATOM 756 C C . GLU A 1 109 ? -11.474 14.892 -9.834 1.00 93.94 109 GLU A C 1
ATOM 758 O O . GLU A 1 109 ? -10.753 15.017 -10.823 1.00 93.94 109 GLU A O 1
ATOM 763 N N . ASP A 1 110 ? -10.973 14.803 -8.598 1.00 89.94 110 ASP A N 1
ATOM 764 C CA . ASP A 1 110 ? -9.553 14.884 -8.282 1.00 89.94 110 ASP A CA 1
ATOM 765 C C . ASP A 1 110 ? -9.154 14.019 -7.075 1.00 89.94 110 ASP A C 1
ATOM 767 O O . ASP A 1 110 ? -9.977 13.510 -6.309 1.00 89.94 110 ASP A O 1
ATOM 771 N N . GLU A 1 111 ? -7.843 13.871 -6.911 1.00 86.00 111 GLU A N 1
ATOM 772 C CA . GLU A 1 111 ? -7.211 13.111 -5.835 1.00 86.00 111 GLU A CA 1
ATOM 773 C C . GLU A 1 111 ? -7.510 13.672 -4.437 1.00 86.00 111 GLU A C 1
ATOM 775 O O . GLU A 1 111 ? -7.635 12.912 -3.475 1.00 86.00 111 GLU A O 1
ATOM 780 N N . ALA A 1 112 ? -7.622 14.995 -4.291 1.00 91.44 112 ALA A N 1
ATOM 781 C CA . ALA A 1 112 ? -7.878 15.596 -2.987 1.00 91.44 112 ALA A CA 1
ATOM 782 C C . ALA A 1 112 ? -9.268 15.194 -2.474 1.00 91.44 112 ALA A C 1
ATOM 784 O O . ALA A 1 112 ? -9.399 14.826 -1.306 1.00 91.44 112 ALA A O 1
ATOM 785 N N . CYS A 1 113 ? -10.268 15.184 -3.358 1.00 96.31 113 CYS A N 1
ATOM 786 C CA . CYS A 1 113 ? -11.605 14.679 -3.071 1.00 96.31 113 CYS A CA 1
ATOM 787 C C . CYS A 1 113 ? -11.579 13.199 -2.663 1.00 96.31 113 CYS A C 1
ATOM 789 O O . CYS A 1 113 ? -12.149 12.841 -1.631 1.00 96.31 113 CYS A O 1
ATOM 791 N N . TYR A 1 114 ? -10.862 12.347 -3.404 1.00 92.44 114 TYR A N 1
ATOM 792 C CA . TYR A 1 114 ? -10.749 10.924 -3.061 1.00 92.44 114 TYR A CA 1
ATOM 793 C C . TYR A 1 114 ? -10.141 10.708 -1.671 1.00 92.44 114 TYR A C 1
ATOM 795 O O . TYR A 1 114 ? -10.700 9.964 -0.865 1.00 92.44 114 TYR A O 1
ATOM 803 N N . ARG A 1 115 ? -9.061 11.426 -1.330 1.00 90.19 115 ARG A N 1
ATOM 804 C CA . ARG A 1 115 ? -8.453 11.346 0.009 1.00 90.19 115 ARG A CA 1
ATOM 805 C C . ARG A 1 115 ? -9.408 11.794 1.119 1.00 90.19 115 ARG A C 1
ATOM 807 O O . ARG A 1 115 ? -9.291 11.315 2.248 1.00 90.19 115 ARG A O 1
ATOM 814 N N . GLU A 1 116 ? -10.315 12.736 0.853 1.00 95.56 116 GLU A N 1
ATOM 815 C CA . GLU A 1 116 ? -11.362 13.119 1.810 1.00 95.56 116 GLU A CA 1
ATOM 816 C C . GLU A 1 116 ? -12.391 11.994 1.993 1.00 95.56 116 GLU A C 1
ATOM 818 O O . GLU A 1 116 ? -12.770 11.703 3.131 1.00 95.56 116 GLU A O 1
ATOM 823 N N . CYS A 1 117 ? -12.791 11.316 0.912 1.00 96.12 117 CYS A N 1
ATOM 824 C CA . CYS A 1 117 ? -13.670 10.147 0.974 1.00 96.12 117 CYS A CA 1
ATOM 825 C C . CYS A 1 117 ? -13.042 9.001 1.783 1.00 96.12 117 CYS A C 1
ATOM 827 O O . CYS A 1 117 ? -13.681 8.468 2.689 1.00 96.12 117 CYS A O 1
ATOM 829 N N . GLU A 1 118 ? -11.777 8.661 1.532 1.00 95.25 118 GLU A N 1
ATOM 830 C CA . GLU A 1 118 ? -11.069 7.605 2.271 1.00 95.25 118 GLU A CA 1
ATOM 831 C C . GLU A 1 118 ? -10.982 7.904 3.773 1.00 95.25 118 GLU A C 1
ATOM 833 O O . GLU A 1 118 ? -11.152 7.013 4.606 1.00 95.25 118 GLU A O 1
ATOM 838 N N . GLN A 1 119 ? -10.755 9.171 4.136 1.00 94.94 119 GLN A N 1
ATOM 839 C CA . GLN A 1 119 ? -10.740 9.611 5.534 1.00 94.94 119 GLN A CA 1
ATOM 840 C C . GLN A 1 119 ? -12.127 9.562 6.184 1.00 94.94 119 GLN A C 1
ATOM 842 O O . GLN A 1 119 ? -12.229 9.346 7.394 1.00 94.94 119 GLN A O 1
ATOM 847 N N . ALA A 1 120 ? -13.190 9.781 5.408 1.00 97.38 120 ALA A N 1
ATOM 848 C CA . ALA A 1 120 ? -14.564 9.716 5.891 1.00 97.38 120 ALA A CA 1
ATOM 849 C C . ALA A 1 120 ? -15.048 8.271 6.123 1.00 97.38 120 ALA A C 1
ATOM 851 O O . ALA A 1 120 ? -15.915 8.065 6.976 1.00 97.38 120 ALA A O 1
ATOM 852 N N . TYR A 1 121 ? -14.476 7.287 5.416 1.00 97.31 121 TYR A N 1
ATOM 853 C CA . TYR A 1 121 ? -14.927 5.889 5.411 1.00 97.31 121 TYR A CA 1
ATOM 854 C C . TYR A 1 121 ? -13.788 4.877 5.658 1.00 97.31 121 TYR A C 1
ATOM 856 O O . TYR A 1 121 ? -13.562 3.992 4.831 1.00 97.31 121 TYR A O 1
ATOM 864 N N . PRO A 1 122 ? -13.074 4.949 6.798 1.00 92.75 122 PRO A N 1
ATOM 865 C CA . PRO A 1 122 ? -11.860 4.163 7.027 1.00 92.75 122 PRO A CA 1
ATOM 866 C C . PRO A 1 122 ? -12.088 2.644 7.033 1.00 92.75 122 PRO A C 1
ATOM 868 O O . PRO A 1 122 ? -11.223 1.902 6.569 1.00 92.75 122 PRO A O 1
ATOM 871 N N . ASP A 1 123 ? -13.237 2.158 7.519 1.00 91.81 123 ASP A N 1
ATOM 872 C CA . ASP A 1 123 ? -13.533 0.719 7.471 1.00 91.81 123 ASP A CA 1
ATOM 873 C C . ASP A 1 123 ? -13.894 0.282 6.045 1.00 91.81 123 ASP A C 1
ATOM 875 O O . ASP A 1 123 ? -13.594 -0.841 5.647 1.00 91.81 123 ASP A O 1
ATOM 879 N N . GLY A 1 124 ? -14.518 1.179 5.273 1.00 95.31 124 GLY A N 1
ATOM 880 C CA . GLY A 1 124 ? -14.836 0.959 3.866 1.00 95.31 124 GLY A CA 1
ATOM 881 C C . GLY A 1 124 ? -13.586 0.843 3.003 1.00 95.31 124 GLY A C 1
ATOM 882 O O . GLY A 1 124 ? -13.492 -0.075 2.193 1.00 95.31 124 GLY A O 1
ATOM 883 N N . SER A 1 125 ? -12.600 1.712 3.241 1.00 94.19 125 SER A N 1
ATOM 884 C CA . SER A 1 125 ? -11.312 1.688 2.545 1.00 94.19 125 SER A CA 1
ATOM 885 C C . SER A 1 125 ? -10.605 0.346 2.721 1.00 94.19 125 SER A C 1
ATOM 887 O O . SER A 1 125 ? -10.150 -0.230 1.742 1.00 94.19 125 SER A O 1
ATOM 889 N N . ASN A 1 126 ? -10.572 -0.210 3.938 1.00 92.25 126 ASN A N 1
ATOM 890 C CA . ASN A 1 126 ? -9.912 -1.496 4.195 1.00 92.25 126 ASN A CA 1
ATOM 891 C C . ASN A 1 126 ? -10.523 -2.658 3.391 1.00 92.25 126 ASN A C 1
ATOM 893 O O . ASN A 1 126 ? -9.791 -3.487 2.850 1.00 92.25 126 ASN A O 1
ATOM 897 N N . ASP A 1 127 ? -11.856 -2.735 3.310 1.00 94.38 127 ASP A N 1
ATOM 898 C CA . ASP A 1 127 ? -12.525 -3.786 2.535 1.00 94.38 127 ASP A CA 1
ATOM 899 C C . ASP A 1 127 ? -12.389 -3.561 1.023 1.00 94.38 127 ASP A C 1
ATOM 901 O O . ASP A 1 127 ? -12.232 -4.531 0.278 1.00 94.38 127 ASP A O 1
ATOM 905 N N . LEU A 1 128 ? -12.402 -2.300 0.577 1.00 94.56 128 LEU A N 1
ATOM 906 C CA . LEU A 1 128 ? -12.204 -1.934 -0.823 1.00 94.56 128 LEU A CA 1
ATOM 907 C C . LEU A 1 128 ? -10.775 -2.256 -1.296 1.00 94.56 128 LEU A C 1
ATOM 909 O O . LEU A 1 128 ? -10.613 -2.911 -2.322 1.00 94.56 128 LEU A O 1
ATOM 913 N N . PHE A 1 129 ? -9.745 -1.899 -0.520 1.00 91.69 129 PHE A N 1
ATOM 914 C CA . PHE A 1 129 ? -8.350 -2.252 -0.818 1.00 91.69 129 PHE A CA 1
ATOM 915 C C . PHE A 1 129 ? -8.140 -3.764 -0.838 1.00 91.69 129 PHE A C 1
ATOM 917 O O . PHE A 1 129 ? -7.587 -4.292 -1.795 1.00 91.69 129 PHE A O 1
ATOM 924 N N . ALA A 1 130 ? -8.682 -4.494 0.142 1.00 93.12 130 ALA A N 1
ATOM 925 C CA . ALA A 1 130 ? -8.602 -5.953 0.134 1.00 93.12 130 ALA A CA 1
ATOM 926 C C . ALA A 1 130 ? -9.299 -6.583 -1.088 1.00 93.12 130 ALA A C 1
ATOM 928 O O . ALA A 1 130 ? -8.968 -7.704 -1.489 1.00 93.12 130 ALA A O 1
ATOM 929 N N . HIS A 1 131 ? -10.302 -5.907 -1.658 1.00 94.62 131 HIS A N 1
ATOM 930 C CA . HIS A 1 131 ? -10.897 -6.316 -2.920 1.00 94.62 131 HIS A CA 1
ATOM 931 C C . HIS A 1 131 ? -9.944 -6.076 -4.093 1.00 94.62 131 HIS A C 1
ATOM 933 O O . HIS A 1 131 ? -9.678 -7.037 -4.815 1.00 94.62 131 HIS A O 1
ATOM 939 N N . PHE A 1 132 ? -9.377 -4.874 -4.225 1.00 89.62 132 PHE A N 1
ATOM 940 C CA . PHE A 1 132 ? -8.398 -4.553 -5.270 1.00 89.62 132 PHE A CA 1
ATOM 941 C C . PHE A 1 132 ? -7.168 -5.461 -5.228 1.00 89.62 132 PHE A C 1
ATOM 943 O O . PHE A 1 132 ? -6.859 -6.078 -6.243 1.00 89.62 132 PHE A O 1
ATOM 950 N N . ASP A 1 133 ? -6.573 -5.686 -4.055 1.00 90.56 133 ASP A N 1
ATOM 951 C CA . ASP A 1 133 ? -5.436 -6.602 -3.884 1.00 90.56 133 ASP A CA 1
ATOM 952 C C . ASP A 1 133 ? -5.742 -8.005 -4.423 1.00 90.56 133 ASP A C 1
ATOM 954 O O . ASP A 1 133 ? -4.894 -8.673 -5.016 1.00 90.56 133 ASP A O 1
ATOM 958 N N . CYS A 1 134 ? -6.976 -8.483 -4.228 1.00 95.44 134 CYS A N 1
ATOM 959 C CA . CYS A 1 134 ? -7.388 -9.771 -4.769 1.00 95.44 134 CYS A CA 1
ATOM 960 C C . CYS A 1 134 ? -7.496 -9.740 -6.295 1.00 95.44 134 CYS A C 1
ATOM 962 O O . CYS A 1 134 ? -7.052 -10.691 -6.948 1.00 95.44 134 CYS A O 1
ATOM 964 N N . VAL A 1 135 ? -8.106 -8.689 -6.853 1.00 92.88 135 VAL A N 1
ATOM 965 C CA . VAL A 1 135 ? -8.265 -8.522 -8.303 1.00 92.88 135 VAL A CA 1
ATOM 966 C C . VAL A 1 135 ? -6.895 -8.450 -8.969 1.00 92.88 135 VAL A C 1
ATOM 968 O O . VAL A 1 135 ? -6.657 -9.199 -9.914 1.00 92.88 135 VAL A O 1
ATOM 971 N N . ASP A 1 136 ? -5.967 -7.675 -8.421 1.00 88.50 136 ASP A N 1
ATOM 972 C CA . ASP A 1 136 ? -4.608 -7.561 -8.945 1.00 88.50 136 ASP A CA 1
ATOM 973 C C . ASP A 1 136 ? -3.852 -8.887 -8.822 1.00 88.50 136 ASP A C 1
ATOM 975 O O . ASP A 1 136 ? -3.322 -9.408 -9.804 1.00 88.50 136 ASP A O 1
ATOM 979 N N . ALA A 1 137 ? -3.880 -9.526 -7.650 1.00 90.81 137 ALA A N 1
ATOM 980 C CA . ALA A 1 137 ? -3.153 -10.775 -7.439 1.00 90.81 137 ALA A CA 1
ATOM 981 C C . ALA A 1 137 ? -3.722 -11.966 -8.233 1.00 90.81 137 ALA A C 1
ATOM 983 O O . ALA A 1 137 ? -2.986 -12.896 -8.571 1.00 90.81 137 ALA A O 1
ATOM 984 N N . SER A 1 138 ? -5.035 -11.994 -8.483 1.00 95.19 138 SER A N 1
ATOM 985 C CA . SER A 1 138 ? -5.722 -13.185 -9.009 1.00 95.19 138 SER A CA 1
ATOM 986 C C . SER A 1 138 ? -6.304 -13.022 -10.406 1.00 95.19 138 SER A C 1
ATOM 988 O O . SER A 1 138 ? -6.589 -14.035 -11.051 1.00 95.19 138 SER A O 1
ATOM 990 N N . CYS A 1 139 ? -6.524 -11.788 -10.851 1.00 94.12 139 CYS A N 1
ATOM 991 C CA . CYS A 1 139 ? -7.284 -11.469 -12.053 1.00 94.12 139 CYS A CA 1
ATOM 992 C C . CYS A 1 139 ? -6.630 -10.413 -12.956 1.00 94.12 139 CYS A C 1
ATOM 994 O O . CYS A 1 139 ? -7.201 -10.149 -14.012 1.00 94.12 139 CYS A O 1
ATOM 996 N N . ALA A 1 140 ? -5.446 -9.875 -12.629 1.00 91.31 140 ALA A N 1
ATOM 997 C CA . ALA A 1 140 ? -4.772 -8.850 -13.436 1.00 91.31 140 ALA A CA 1
ATOM 998 C C . ALA A 1 140 ? -4.681 -9.205 -14.931 1.00 91.31 140 ALA A C 1
ATOM 1000 O O . ALA A 1 140 ? -5.053 -8.395 -15.776 1.00 91.31 140 ALA A O 1
ATOM 1001 N N . GLU A 1 141 ? -4.300 -10.441 -15.277 1.00 91.12 141 GLU A N 1
ATOM 1002 C CA . GLU A 1 141 ? -4.185 -10.875 -16.682 1.00 91.12 141 GLU A CA 1
ATOM 1003 C C . GLU A 1 141 ? -5.501 -10.761 -17.473 1.00 91.12 141 GLU A C 1
ATOM 1005 O O . GLU A 1 141 ? -5.483 -10.561 -18.685 1.00 91.12 141 GLU A O 1
ATOM 1010 N N . VAL A 1 142 ? -6.646 -10.921 -16.803 1.00 93.12 142 VAL A N 1
ATOM 1011 C CA . VAL A 1 142 ? -7.975 -10.938 -17.435 1.00 93.12 142 VAL A CA 1
ATOM 1012 C C . VAL A 1 142 ? -8.665 -9.580 -17.328 1.00 93.12 142 VAL A C 1
ATOM 1014 O O . VAL A 1 142 ? -9.398 -9.192 -18.232 1.00 93.12 142 VAL A O 1
ATOM 1017 N N . CYS A 1 143 ? -8.419 -8.860 -16.237 1.00 89.12 143 CYS A N 1
ATOM 1018 C CA . CYS A 1 143 ? -8.992 -7.547 -15.959 1.00 89.12 143 CYS A CA 1
ATOM 1019 C C . CYS A 1 143 ? -8.248 -6.394 -16.634 1.00 89.12 143 CYS A C 1
ATOM 1021 O O . CYS A 1 143 ? -8.609 -5.244 -16.416 1.00 89.12 143 CYS A O 1
ATOM 1023 N N . GLY A 1 144 ? -7.225 -6.684 -17.445 1.00 79.31 144 GLY A N 1
ATOM 1024 C CA . GLY A 1 144 ? -6.388 -5.639 -18.027 1.00 79.31 144 GLY A CA 1
ATOM 1025 C C . GLY A 1 144 ? -5.606 -4.884 -16.956 1.00 79.31 144 GLY A C 1
ATOM 1026 O O . GLY A 1 144 ? -5.359 -3.697 -17.116 1.00 79.31 144 GLY A O 1
ATOM 1027 N N . GLY A 1 145 ? -5.235 -5.575 -15.870 1.00 59.69 145 GLY A N 1
ATOM 1028 C CA . GLY A 1 145 ? -4.364 -5.084 -14.806 1.00 59.69 145 GLY A CA 1
ATOM 1029 C C . GLY A 1 145 ? -2.950 -4.859 -15.331 1.00 59.69 145 GLY A C 1
ATOM 1030 O O . GLY A 1 145 ? -2.034 -5.626 -15.054 1.00 59.69 145 GLY A O 1
ATOM 1031 N N . GLY A 1 146 ? -2.803 -3.826 -16.146 1.00 47.50 146 GLY A N 1
ATOM 1032 C CA . GLY A 1 146 ? -1.565 -3.149 -16.463 1.00 47.50 146 GLY A CA 1
ATOM 1033 C C . GLY A 1 146 ? -1.860 -1.672 -16.275 1.00 47.50 146 GLY A C 1
ATOM 1034 O O . GLY A 1 146 ? -2.619 -1.097 -17.050 1.00 47.50 146 GLY A O 1
ATOM 1035 N N . GLY A 1 147 ? -1.331 -1.079 -15.208 1.00 48.19 147 GLY A N 1
ATOM 1036 C CA . GLY A 1 147 ? -1.423 0.354 -14.952 1.00 48.19 147 GLY A CA 1
ATOM 1037 C C . GLY A 1 147 ? -0.615 1.154 -15.971 1.00 48.19 147 GLY A C 1
ATOM 1038 O O . GLY A 1 147 ? 0.412 1.726 -15.628 1.00 48.19 147 GLY A O 1
ATOM 1039 N N . GLU A 1 148 ? -1.069 1.203 -17.221 1.00 50.62 148 GLU A N 1
ATOM 1040 C CA . GLU A 1 148 ? -0.451 1.978 -18.291 1.00 50.62 148 GLU A CA 1
ATOM 1041 C C . GLU A 1 148 ? -1.502 2.886 -18.942 1.00 50.62 148 GLU A C 1
ATOM 1043 O O . GLU A 1 148 ? -2.334 2.450 -19.730 1.00 50.62 148 GLU A O 1
ATOM 1048 N N . GLY A 1 149 ? -1.448 4.158 -18.534 1.00 44.78 149 GLY A N 1
ATOM 1049 C CA . GLY A 1 149 ? -1.981 5.370 -19.162 1.00 44.78 149 GLY A CA 1
ATOM 1050 C C . GLY A 1 149 ? -3.085 5.259 -20.218 1.00 44.78 149 GLY A C 1
ATOM 1051 O O . GLY A 1 149 ? -2.856 4.831 -21.349 1.00 44.78 149 GLY A O 1
ATOM 1052 N N . GLU A 1 150 ? -4.236 5.861 -19.912 1.00 48.97 150 GLU A N 1
ATOM 1053 C CA . GLU A 1 150 ? -5.212 6.289 -20.915 1.00 48.97 150 GLU A CA 1
ATOM 1054 C C . GLU A 1 150 ? -4.606 7.353 -21.852 1.00 48.97 150 GLU A C 1
ATOM 1056 O O . GLU A 1 150 ? -4.679 8.561 -21.625 1.00 48.97 150 GLU A O 1
ATOM 1061 N N . GLY A 1 151 ? -3.983 6.895 -22.934 1.00 43.31 151 GLY A N 1
ATOM 1062 C CA . GLY A 1 151 ? -3.722 7.684 -24.128 1.00 43.31 151 GLY A CA 1
ATOM 1063 C C . GLY A 1 151 ? -4.769 7.372 -25.190 1.00 43.31 151 GLY A C 1
ATOM 1064 O O . GLY A 1 151 ? -4.511 6.565 -26.081 1.00 43.31 151 GLY A O 1
ATOM 1065 N N . GLU A 1 152 ? -5.936 8.020 -25.140 1.00 52.28 152 GLU A N 1
ATOM 1066 C CA . GLU A 1 152 ? -6.872 8.024 -26.272 1.00 52.28 152 GLU A CA 1
ATOM 1067 C C . GLU A 1 152 ? -6.278 8.829 -27.439 1.00 52.28 152 GLU A C 1
ATOM 1069 O O . GLU A 1 152 ? -6.485 10.034 -27.595 1.00 52.28 152 GLU A O 1
ATOM 1074 N N . GLY A 1 153 ? -5.488 8.153 -28.269 1.00 45.97 153 GLY A N 1
ATOM 1075 C CA . GLY A 1 153 ? -5.015 8.653 -29.549 1.00 45.97 153 GLY A CA 1
ATOM 1076 C C . GLY A 1 153 ? -5.569 7.805 -30.685 1.00 45.97 153 GLY A C 1
ATOM 1077 O O . GLY A 1 153 ? -4.888 6.899 -31.157 1.00 45.97 153 GLY A O 1
ATOM 1078 N N . GLU A 1 154 ? -6.775 8.118 -31.169 1.00 51.38 154 GLU A N 1
ATOM 1079 C CA . GLU A 1 154 ? -7.244 7.634 -32.472 1.00 51.38 154 GLU A CA 1
ATOM 1080 C C . GLU A 1 154 ? -6.375 8.240 -33.586 1.00 51.38 154 GLU A C 1
ATOM 1082 O O . GLU A 1 154 ? -6.647 9.311 -34.133 1.00 51.38 154 GLU A O 1
ATOM 1087 N N . GLY A 1 155 ? -5.277 7.565 -33.906 1.00 47.75 155 GLY A N 1
ATOM 1088 C CA . GLY A 1 155 ? -4.407 7.902 -35.019 1.00 47.75 155 GLY A CA 1
ATOM 1089 C C . GLY A 1 155 ? -4.054 6.647 -35.793 1.00 47.75 155 GLY A C 1
ATOM 1090 O O . GLY A 1 155 ? -3.136 5.928 -35.414 1.00 47.75 155 GLY A O 1
ATOM 1091 N N . GLU A 1 156 ? -4.745 6.405 -36.909 1.00 52.62 156 GLU A N 1
ATOM 1092 C CA . GLU A 1 156 ? -4.288 5.460 -37.929 1.00 52.62 156 GLU A CA 1
ATOM 1093 C C . GLU A 1 156 ? -2.966 5.968 -38.526 1.00 52.62 156 GLU A C 1
ATOM 1095 O O . GLU A 1 156 ? -2.929 6.731 -39.493 1.00 52.62 156 GLU A O 1
ATOM 1100 N N . GLY A 1 157 ? -1.859 5.584 -37.903 1.00 47.78 157 GLY A N 1
ATOM 1101 C CA . GLY A 1 157 ? -0.515 5.839 -38.381 1.00 47.78 157 GLY A CA 1
ATOM 1102 C C . GLY A 1 157 ? 0.294 4.564 -38.267 1.00 47.78 157 GLY A C 1
ATOM 1103 O O . GLY A 1 157 ? 0.681 4.177 -37.171 1.00 47.78 157 GLY A O 1
ATOM 1104 N N . GLU A 1 158 ? 0.572 3.921 -39.401 1.00 52.84 158 GLU A N 1
ATOM 1105 C CA . GLU A 1 158 ? 1.615 2.900 -39.502 1.00 52.84 158 GLU A CA 1
ATOM 1106 C C . GLU A 1 158 ? 2.970 3.564 -39.212 1.00 52.84 158 GLU A C 1
ATOM 1108 O O . GLU A 1 158 ? 3.643 4.082 -40.105 1.00 52.84 158 GLU A O 1
ATOM 1113 N N . GLY A 1 159 ? 3.329 3.637 -37.935 1.00 49.72 159 GLY A N 1
ATOM 1114 C CA . GLY A 1 159 ? 4.603 4.141 -37.459 1.00 49.72 159 GLY A CA 1
ATOM 1115 C C . GLY A 1 159 ? 5.274 3.066 -36.627 1.00 49.72 159 GLY A C 1
ATOM 1116 O O . GLY A 1 159 ? 4.813 2.755 -35.535 1.00 49.72 159 GLY A O 1
ATOM 1117 N N . GLU A 1 160 ? 6.367 2.508 -37.142 1.00 54.75 160 GLU A N 1
ATOM 1118 C CA . GLU A 1 160 ? 7.332 1.742 -36.353 1.00 54.75 160 GLU A CA 1
ATOM 1119 C C . GLU A 1 160 ? 7.974 2.703 -35.339 1.00 54.75 160 GLU A C 1
ATOM 1121 O O . GLU A 1 160 ? 8.980 3.354 -35.619 1.00 54.75 160 GLU A O 1
ATOM 1126 N N . GLY A 1 161 ? 7.307 2.900 -34.205 1.00 46.88 161 GLY A N 1
ATOM 1127 C CA . GLY A 1 161 ? 7.776 3.728 -33.107 1.00 46.88 161 GLY A CA 1
ATOM 1128 C C . GLY A 1 161 ? 8.321 2.841 -32.003 1.00 46.88 161 GLY A C 1
ATOM 1129 O O . GLY A 1 161 ? 7.550 2.252 -31.254 1.00 46.88 161 GLY A O 1
ATOM 1130 N N . GLU A 1 162 ? 9.645 2.763 -31.896 1.00 55.22 162 GLU A N 1
ATOM 1131 C CA . GLU A 1 162 ? 10.324 2.322 -30.678 1.00 55.22 162 GLU A CA 1
ATOM 1132 C C . GLU A 1 162 ? 10.097 3.402 -29.611 1.00 55.22 162 GLU A C 1
ATOM 1134 O O . GLU A 1 162 ? 10.866 4.351 -29.480 1.00 55.22 162 GLU A O 1
ATOM 1139 N N . GLY A 1 163 ? 8.941 3.342 -28.955 1.00 45.59 163 GLY A N 1
ATOM 1140 C CA . GLY A 1 163 ? 8.571 4.242 -27.875 1.00 45.59 163 GLY A CA 1
ATOM 1141 C C . GLY A 1 163 ? 8.946 3.619 -26.544 1.00 45.59 163 GLY A C 1
ATOM 1142 O O . GLY A 1 163 ? 8.101 2.999 -25.909 1.00 45.59 163 GLY A O 1
ATOM 1143 N N . GLU A 1 164 ? 10.199 3.784 -26.126 1.00 55.94 164 GLU A N 1
ATOM 1144 C CA . GLU A 1 164 ? 10.565 3.685 -24.712 1.00 55.94 164 GLU A CA 1
ATOM 1145 C C . GLU A 1 164 ? 9.928 4.889 -24.011 1.00 55.94 164 GLU A C 1
ATOM 1147 O O . GLU A 1 164 ? 10.498 5.977 -23.930 1.00 55.94 164 GLU A O 1
ATOM 1152 N N . GLY A 1 165 ? 8.663 4.730 -23.624 1.00 49.22 165 GLY A N 1
ATOM 1153 C CA . GLY A 1 165 ? 7.983 5.657 -22.737 1.00 49.22 165 GLY A CA 1
ATOM 1154 C C . GLY A 1 165 ? 8.560 5.487 -21.344 1.00 49.22 165 GLY A C 1
ATOM 1155 O O . GLY A 1 165 ? 7.941 4.849 -20.502 1.00 49.22 165 GLY A O 1
ATOM 1156 N N . GLU A 1 166 ? 9.759 6.016 -21.115 1.00 59.69 166 GLU A N 1
ATOM 1157 C CA . GLU A 1 166 ? 10.241 6.247 -19.761 1.00 59.69 166 GLU A CA 1
ATOM 1158 C C . GLU A 1 166 ? 9.297 7.281 -19.148 1.00 59.69 166 GLU A C 1
ATOM 1160 O O . GLU A 1 166 ? 9.398 8.482 -19.417 1.00 59.69 166 GLU A O 1
ATOM 1165 N N . GLY A 1 167 ? 8.301 6.798 -18.400 1.00 66.69 167 GLY A N 1
ATOM 1166 C CA . GLY A 1 167 ? 7.568 7.644 -17.472 1.00 66.69 167 GLY A CA 1
ATOM 1167 C C . GLY A 1 167 ? 8.596 8.408 -16.649 1.00 66.69 167 GLY A C 1
ATOM 1168 O O . GLY A 1 167 ? 9.613 7.835 -16.261 1.00 66.69 167 GLY A O 1
ATOM 1169 N N . GLU A 1 168 ? 8.389 9.711 -16.473 1.00 79.06 168 GLU A N 1
ATOM 1170 C CA . GLU A 1 168 ? 9.300 10.551 -15.699 1.00 79.06 168 GLU A CA 1
ATOM 1171 C C . GLU A 1 168 ? 9.391 9.980 -14.277 1.00 79.06 168 GLU A C 1
ATOM 1173 O O . GLU A 1 168 ? 8.508 10.209 -13.453 1.00 79.06 168 GLU A O 1
ATOM 1178 N N . VAL A 1 169 ? 10.430 9.180 -14.023 1.00 79.69 169 VAL A N 1
ATOM 1179 C CA . VAL A 1 169 ? 10.700 8.592 -12.711 1.00 79.69 169 VAL A CA 1
ATOM 1180 C C . VAL A 1 169 ? 10.981 9.741 -11.753 1.00 79.69 169 VAL A C 1
ATOM 1182 O O . VAL A 1 169 ? 11.673 10.702 -12.118 1.00 79.69 169 VAL A O 1
ATOM 1185 N N . ASP A 1 170 ? 10.434 9.672 -10.541 1.00 88.81 170 ASP A N 1
ATOM 1186 C CA . ASP A 1 170 ? 10.689 10.696 -9.537 1.00 88.81 170 ASP A CA 1
ATOM 1187 C C . ASP A 1 170 ? 12.214 10.810 -9.311 1.00 88.81 170 ASP A C 1
ATOM 1189 O O . ASP A 1 170 ? 12.888 9.792 -9.129 1.00 88.81 170 ASP A O 1
ATOM 1193 N N . PRO A 1 171 ? 12.807 12.019 -9.342 1.00 91.25 171 PRO A N 1
ATOM 1194 C CA . PRO A 1 171 ? 14.253 12.178 -9.196 1.00 91.25 171 PRO A CA 1
ATOM 1195 C C . PRO A 1 171 ? 14.811 11.565 -7.905 1.00 91.25 171 PRO A C 1
ATOM 1197 O O . PRO A 1 171 ? 15.948 11.090 -7.892 1.00 91.25 171 PRO A O 1
ATOM 1200 N N . CYS A 1 172 ? 14.026 11.567 -6.823 1.00 90.12 172 CYS A N 1
ATOM 1201 C CA . CYS A 1 172 ? 14.391 10.940 -5.558 1.00 90.12 172 CYS A CA 1
ATOM 1202 C C . CYS A 1 172 ? 14.417 9.417 -5.684 1.00 90.12 172 CYS A C 1
ATOM 1204 O O . CYS A 1 172 ? 15.345 8.781 -5.189 1.00 90.12 172 CYS A O 1
ATOM 1206 N N . GLU A 1 173 ? 13.427 8.841 -6.368 1.00 87.75 173 GLU A N 1
ATOM 1207 C CA . GLU A 1 173 ? 13.352 7.403 -6.633 1.00 87.75 173 GLU A CA 1
ATOM 1208 C C . GLU A 1 173 ? 14.525 6.948 -7.503 1.00 87.75 173 GLU A C 1
ATOM 1210 O O . GLU A 1 173 ? 15.271 6.058 -7.102 1.00 87.75 173 GLU A O 1
ATOM 1215 N N . ALA A 1 174 ? 14.788 7.649 -8.609 1.00 90.81 174 ALA A N 1
ATOM 1216 C CA . ALA A 1 174 ? 15.937 7.371 -9.466 1.00 90.81 174 ALA A CA 1
ATOM 1217 C C . ALA A 1 174 ? 17.270 7.450 -8.695 1.00 90.81 174 ALA A C 1
ATOM 1219 O O . ALA A 1 174 ? 18.147 6.598 -8.853 1.00 90.81 174 ALA A O 1
ATOM 1220 N N . CYS A 1 175 ? 17.427 8.442 -7.809 1.00 93.88 175 CYS A N 1
ATOM 1221 C CA . CYS A 1 175 ? 18.616 8.536 -6.967 1.00 93.88 175 CYS A CA 1
ATOM 1222 C C . CYS A 1 175 ? 18.699 7.401 -5.939 1.00 93.88 175 CYS A C 1
ATOM 1224 O O . CYS A 1 175 ? 19.786 6.864 -5.718 1.00 93.88 175 CYS A O 1
ATOM 1226 N N . ALA A 1 176 ? 17.587 7.021 -5.307 1.00 89.69 176 ALA A N 1
ATOM 1227 C CA . ALA A 1 176 ? 17.558 5.918 -4.355 1.00 89.69 176 ALA A CA 1
ATOM 1228 C C . ALA A 1 176 ? 17.946 4.594 -5.034 1.00 89.69 176 ALA A C 1
ATOM 1230 O O . ALA A 1 176 ? 18.743 3.834 -4.484 1.00 89.69 176 ALA A O 1
ATOM 1231 N N . GLU A 1 177 ? 17.474 4.348 -6.254 1.00 88.38 177 GLU A N 1
ATOM 1232 C CA . GLU A 1 177 ? 17.859 3.171 -7.032 1.00 88.38 177 GLU A CA 1
ATOM 1233 C C . GLU A 1 177 ? 19.340 3.184 -7.423 1.00 88.38 177 GLU A C 1
ATOM 1235 O O . GLU A 1 177 ? 20.013 2.163 -7.304 1.00 88.38 177 GLU A O 1
ATOM 1240 N N . GLU A 1 178 ? 19.886 4.326 -7.852 1.00 94.44 178 GLU A N 1
ATOM 1241 C CA . GLU A 1 178 ? 21.281 4.403 -8.302 1.00 94.44 178 GLU A CA 1
ATOM 1242 C C . GLU A 1 178 ? 22.277 4.442 -7.129 1.00 94.44 178 GLU A C 1
ATOM 1244 O O . GLU A 1 178 ? 23.259 3.694 -7.091 1.00 94.44 178 GLU A O 1
ATOM 1249 N N . SER A 1 179 ? 22.033 5.321 -6.159 1.00 95.50 179 SER A N 1
ATOM 1250 C CA . SER A 1 179 ? 22.958 5.626 -5.061 1.00 95.50 179 SER A CA 1
ATOM 1251 C C . SER A 1 179 ? 22.741 4.745 -3.834 1.00 95.50 179 SER A C 1
ATOM 1253 O O . SER A 1 179 ? 23.675 4.542 -3.053 1.00 95.50 179 SER A O 1
ATOM 1255 N N . CYS A 1 180 ? 21.536 4.194 -3.677 1.00 96.25 180 CYS A N 1
ATOM 1256 C CA . CYS A 1 180 ? 21.133 3.373 -2.538 1.00 96.25 180 CYS A CA 1
ATOM 1257 C C . CYS A 1 180 ? 20.676 1.964 -2.942 1.00 96.25 180 CYS A C 1
ATOM 1259 O O . CYS A 1 180 ? 20.051 1.284 -2.133 1.00 96.25 180 CYS A O 1
ATOM 1261 N N . ALA A 1 181 ? 21.076 1.481 -4.127 1.00 94.31 181 ALA A N 1
ATOM 1262 C CA . ALA A 1 181 ? 20.726 0.157 -4.654 1.00 94.31 181 ALA A CA 1
ATOM 1263 C C . ALA A 1 181 ? 20.862 -0.976 -3.623 1.00 94.31 181 ALA A C 1
ATOM 1265 O O . ALA A 1 181 ? 19.950 -1.771 -3.444 1.00 94.31 181 ALA A O 1
ATOM 1266 N N . ALA A 1 182 ? 22.004 -1.041 -2.927 1.00 95.69 182 ALA A N 1
ATOM 1267 C CA . ALA A 1 182 ? 22.287 -2.113 -1.973 1.00 95.69 182 ALA A CA 1
ATOM 1268 C C . ALA A 1 182 ? 21.350 -2.095 -0.749 1.00 95.69 182 ALA A C 1
ATOM 1270 O O . ALA A 1 182 ? 20.684 -3.099 -0.519 1.00 95.69 182 ALA A O 1
ATOM 1271 N N . PRO A 1 183 ? 21.238 -0.996 0.030 1.00 93.62 183 PRO A N 1
ATOM 1272 C CA . PRO A 1 183 ? 20.286 -0.958 1.140 1.00 93.62 183 PRO A CA 1
ATOM 1273 C C . PRO A 1 183 ? 18.820 -1.026 0.686 1.00 93.62 183 PRO A C 1
ATOM 1275 O O . PRO A 1 183 ? 17.978 -1.513 1.438 1.00 93.62 183 PRO A O 1
ATOM 1278 N N . TYR A 1 184 ? 18.515 -0.584 -0.535 1.00 89.75 184 TYR A N 1
ATOM 1279 C CA . TYR A 1 184 ? 17.188 -0.715 -1.130 1.00 89.75 184 TYR A CA 1
ATOM 1280 C C . TYR A 1 184 ? 16.846 -2.188 -1.419 1.00 89.75 184 TYR A C 1
ATOM 1282 O O . TYR A 1 184 ? 15.827 -2.685 -0.942 1.00 89.75 184 TYR A O 1
ATOM 1290 N N . GLU A 1 185 ? 17.733 -2.929 -2.094 1.00 93.12 185 GLU A N 1
ATOM 1291 C CA . GLU A 1 185 ? 17.589 -4.371 -2.354 1.00 93.12 185 GLU A CA 1
ATOM 1292 C C . GLU A 1 185 ? 17.566 -5.192 -1.051 1.00 93.12 185 GLU A C 1
ATOM 1294 O O . GLU A 1 185 ? 16.751 -6.108 -0.901 1.00 93.12 185 GLU A O 1
ATOM 1299 N N . ASP A 1 186 ? 18.411 -4.844 -0.076 1.00 93.62 186 ASP A N 1
ATOM 1300 C CA . ASP A 1 186 ? 18.438 -5.493 1.240 1.00 93.62 186 ASP A CA 1
ATOM 1301 C C . ASP A 1 186 ? 17.110 -5.301 1.997 1.00 93.62 186 ASP A C 1
ATOM 1303 O O . ASP A 1 186 ? 16.635 -6.232 2.650 1.00 93.62 186 ASP A O 1
ATOM 1307 N N . CYS A 1 187 ? 16.479 -4.123 1.905 1.00 92.69 187 CYS A N 1
ATOM 1308 C CA . CYS A 1 187 ? 15.160 -3.901 2.496 1.00 92.69 187 CYS A CA 1
ATOM 1309 C C . CYS A 1 187 ? 14.067 -4.668 1.736 1.00 92.69 187 CYS A C 1
ATOM 1311 O O . CY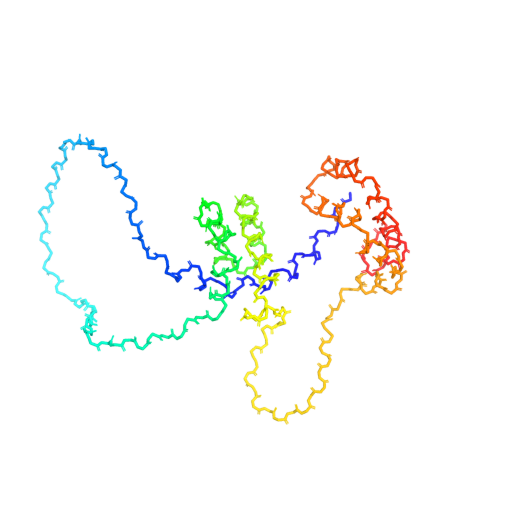S A 1 187 ? 13.302 -5.402 2.360 1.00 92.69 187 CYS A O 1
ATOM 1313 N N . LEU A 1 188 ? 14.021 -4.578 0.402 1.00 89.81 188 LEU A N 1
ATOM 1314 C CA . LEU A 1 188 ? 12.992 -5.252 -0.403 1.00 89.81 188 LEU A CA 1
ATOM 1315 C C . LEU A 1 188 ? 13.056 -6.785 -0.333 1.00 89.81 188 LEU A C 1
ATOM 1317 O O . LEU A 1 188 ? 12.046 -7.455 -0.534 1.00 89.81 188 LEU A O 1
ATOM 1321 N N . SER A 1 189 ? 14.226 -7.356 -0.043 1.00 94.56 189 SER A N 1
ATOM 1322 C CA . SER A 1 189 ? 14.398 -8.802 0.146 1.00 94.56 189 SER A CA 1
ATOM 1323 C C . SER A 1 189 ? 14.191 -9.274 1.592 1.00 94.56 189 SER A C 1
ATOM 1325 O O . SER A 1 189 ? 14.240 -10.479 1.855 1.00 94.56 189 SER A O 1
ATOM 1327 N N . SER A 1 190 ? 13.952 -8.354 2.531 1.00 96.69 190 SER A N 1
ATOM 1328 C CA . SER A 1 190 ? 13.770 -8.639 3.953 1.00 96.69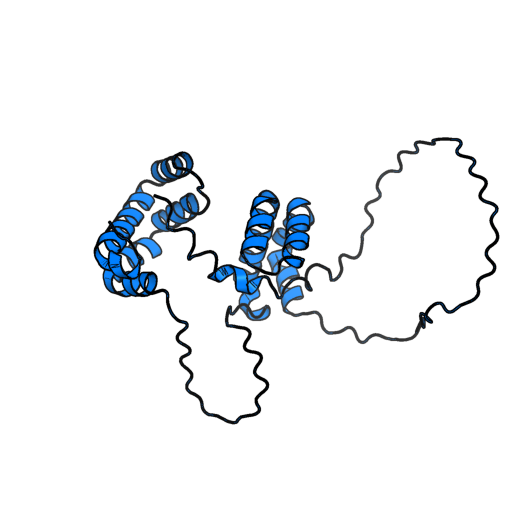 190 SER A CA 1
ATOM 1329 C C . SER A 1 190 ? 12.296 -8.566 4.352 1.00 96.69 190 SER A C 1
ATOM 1331 O O . SER A 1 190 ? 11.719 -7.480 4.427 1.00 96.69 190 SER A O 1
ATOM 1333 N N . ASP A 1 191 ? 11.711 -9.716 4.711 1.00 97.31 191 ASP A N 1
ATOM 1334 C CA . ASP A 1 191 ? 10.341 -9.800 5.249 1.00 97.31 191 ASP A CA 1
ATOM 1335 C C . ASP A 1 191 ? 10.140 -8.863 6.455 1.00 97.31 191 ASP A C 1
ATOM 1337 O O . ASP A 1 191 ? 9.074 -8.269 6.621 1.00 97.31 191 ASP A O 1
ATOM 1341 N N . ASP A 1 192 ? 11.175 -8.689 7.285 1.00 96.88 192 ASP A N 1
ATOM 1342 C CA . ASP A 1 192 ? 11.126 -7.792 8.439 1.00 96.88 192 ASP A CA 1
ATOM 1343 C C . ASP A 1 192 ? 11.023 -6.321 7.998 1.00 96.88 192 ASP A C 1
ATOM 1345 O O . ASP A 1 192 ? 10.258 -5.562 8.594 1.00 96.88 192 ASP A O 1
ATOM 1349 N N . CYS A 1 193 ? 11.763 -5.909 6.955 1.00 97.06 193 CYS A N 1
ATOM 1350 C CA . CYS A 1 193 ? 11.720 -4.530 6.450 1.00 97.06 193 CYS A CA 1
ATOM 1351 C C . CYS A 1 193 ? 10.352 -4.212 5.846 1.00 97.06 193 CYS A C 1
ATOM 1353 O O . CYS A 1 193 ? 9.769 -3.185 6.184 1.00 97.06 193 CYS A O 1
ATOM 1355 N N . LEU A 1 194 ? 9.812 -5.124 5.030 1.00 94.31 194 LEU A N 1
ATOM 1356 C CA . LEU A 1 194 ? 8.475 -4.986 4.448 1.00 94.31 194 LEU A CA 1
ATOM 1357 C C . LEU A 1 194 ? 7.391 -4.952 5.535 1.00 94.31 194 LEU A C 1
ATOM 1359 O O . LEU A 1 194 ? 6.533 -4.078 5.517 1.00 94.31 194 LEU A O 1
ATOM 1363 N N . THR A 1 195 ? 7.488 -5.809 6.559 1.00 95.62 195 THR A N 1
ATOM 1364 C CA . THR A 1 195 ? 6.551 -5.789 7.698 1.00 95.62 195 THR A CA 1
ATOM 1365 C C . THR A 1 195 ? 6.598 -4.455 8.450 1.00 95.62 195 THR A C 1
ATOM 1367 O O . THR A 1 195 ? 5.561 -3.921 8.851 1.00 95.62 195 THR A O 1
ATOM 1370 N N . PHE A 1 196 ? 7.793 -3.892 8.659 1.00 96.56 196 PHE A N 1
ATOM 1371 C CA . PHE A 1 196 ? 7.924 -2.568 9.265 1.00 96.56 196 PHE A CA 1
ATOM 1372 C C . PHE A 1 196 ? 7.349 -1.475 8.358 1.00 96.56 196 PHE A C 1
ATOM 1374 O O . PHE A 1 196 ? 6.605 -0.632 8.858 1.00 96.56 196 PHE A O 1
ATOM 1381 N N . TRP A 1 197 ? 7.637 -1.520 7.053 1.00 93.62 197 TRP A N 1
ATOM 1382 C CA . TRP A 1 197 ? 7.109 -0.590 6.051 1.00 93.62 197 TRP A CA 1
ATOM 1383 C C . TRP A 1 197 ? 5.575 -0.562 6.059 1.00 93.62 197 TRP A C 1
ATOM 1385 O O . TRP A 1 197 ? 4.975 0.503 6.214 1.00 93.62 197 TRP A O 1
ATOM 1395 N N . ASP A 1 198 ? 4.941 -1.733 6.000 1.00 92.69 198 ASP A N 1
ATOM 1396 C CA . ASP A 1 198 ? 3.484 -1.887 6.046 1.00 92.69 198 ASP A CA 1
ATOM 1397 C C . ASP A 1 198 ? 2.890 -1.379 7.364 1.00 92.69 198 ASP A C 1
ATOM 1399 O O . ASP A 1 198 ? 1.801 -0.805 7.389 1.00 92.69 198 ASP A O 1
ATOM 1403 N N . CYS A 1 199 ? 3.615 -1.550 8.474 1.00 96.25 199 CYS A N 1
ATOM 1404 C CA . CYS A 1 199 ? 3.201 -1.019 9.768 1.00 96.25 199 CYS A CA 1
ATOM 1405 C C . CYS A 1 199 ? 3.212 0.517 9.779 1.00 96.25 199 CYS A C 1
ATOM 1407 O O . CYS A 1 199 ? 2.258 1.137 10.256 1.00 96.25 199 CYS A O 1
ATOM 1409 N N . VAL A 1 200 ? 4.276 1.148 9.264 1.00 96.00 200 VAL A N 1
ATOM 1410 C CA . VAL A 1 200 ? 4.436 2.609 9.333 1.00 96.00 200 VAL A CA 1
ATOM 1411 C C . VAL A 1 200 ? 3.640 3.371 8.277 1.00 96.00 200 VAL A C 1
ATOM 1413 O O . VAL A 1 200 ? 3.271 4.521 8.525 1.00 96.00 200 VAL A O 1
ATOM 1416 N N . ALA A 1 201 ? 3.321 2.760 7.135 1.00 90.12 201 ALA A N 1
ATOM 1417 C CA . ALA A 1 201 ? 2.537 3.381 6.066 1.00 90.12 201 ALA A CA 1
ATOM 1418 C C . ALA A 1 201 ? 1.230 4.058 6.568 1.00 90.12 201 ALA A C 1
ATOM 1420 O O . ALA A 1 201 ? 1.035 5.264 6.327 1.00 90.12 201 ALA A O 1
ATOM 1421 N N . PRO A 1 202 ? 0.358 3.388 7.355 1.00 88.25 202 PRO A N 1
ATOM 1422 C CA . PRO A 1 202 ? -0.862 4.003 7.882 1.00 88.25 202 PRO A CA 1
ATOM 1423 C C . PRO A 1 202 ? -0.628 4.997 9.036 1.00 88.25 202 PRO A C 1
ATOM 1425 O O . PRO A 1 202 ? -1.527 5.784 9.355 1.00 88.25 202 PRO A O 1
ATOM 1428 N N . CYS A 1 203 ? 0.561 5.056 9.647 1.00 90.31 203 CYS A N 1
ATOM 1429 C CA . CYS A 1 203 ? 0.797 5.850 10.858 1.00 90.31 203 CYS A CA 1
ATOM 1430 C C . CYS 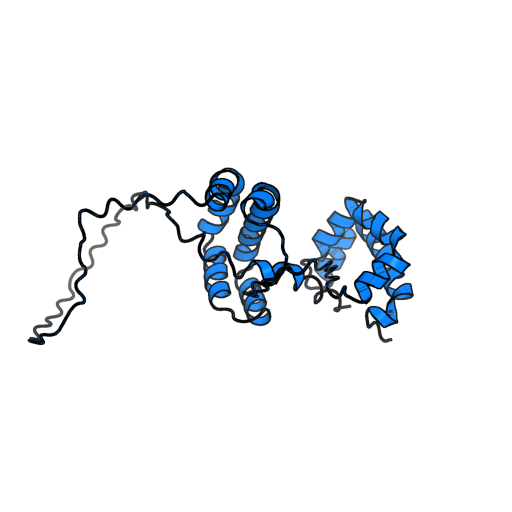A 1 203 ? 0.665 7.369 10.664 1.00 90.31 203 CYS A C 1
ATOM 1432 O O . CYS A 1 203 ? 1.433 8.002 9.945 1.00 90.31 203 CYS A O 1
ATOM 1434 N N . GLN A 1 204 ? -0.293 7.992 11.360 1.00 91.75 204 GLN A N 1
ATOM 1435 C CA . GLN A 1 204 ? -0.548 9.442 11.276 1.00 91.75 204 GLN A CA 1
ATOM 1436 C C . GLN A 1 204 ? 0.199 10.274 12.326 1.00 91.75 204 GLN A C 1
ATOM 1438 O O . GLN A 1 204 ? 0.266 11.504 12.221 1.00 91.75 204 GLN A O 1
ATOM 1443 N N . ASP A 1 205 ? 0.748 9.618 13.346 1.00 90.38 205 ASP A N 1
ATOM 1444 C CA . ASP A 1 205 ? 1.428 10.265 14.456 1.00 90.38 205 ASP A CA 1
ATOM 1445 C C . ASP A 1 205 ? 2.668 9.492 14.922 1.00 90.38 205 ASP A C 1
ATOM 1447 O O . ASP A 1 205 ? 2.921 8.350 14.543 1.00 90.38 205 ASP A O 1
ATOM 1451 N N . GLU A 1 206 ? 3.452 10.174 15.755 1.00 93.69 206 GLU A N 1
ATOM 1452 C CA . GLU A 1 206 ? 4.705 9.683 16.326 1.00 93.69 206 GLU A CA 1
ATOM 1453 C C . GLU A 1 206 ? 4.503 8.467 17.242 1.00 93.69 206 GLU A C 1
ATOM 1455 O O . GLU A 1 206 ? 5.395 7.637 17.363 1.00 93.69 206 GLU A O 1
ATOM 1460 N N . THR A 1 207 ? 3.342 8.350 17.897 1.00 97.25 207 THR A N 1
ATOM 1461 C CA . THR A 1 207 ? 3.076 7.217 18.796 1.00 97.25 207 THR A CA 1
ATOM 1462 C C . THR A 1 207 ? 2.897 5.941 17.983 1.00 97.25 207 THR A C 1
ATOM 1464 O O . THR A 1 207 ? 3.529 4.942 18.297 1.00 97.25 207 THR A O 1
ATOM 1467 N N . CYS A 1 208 ? 2.137 6.001 16.886 1.00 96.81 208 CYS A N 1
ATOM 1468 C CA . CYS A 1 208 ? 2.013 4.888 15.945 1.00 96.81 208 CYS A CA 1
ATOM 1469 C C . CYS A 1 208 ? 3.373 4.477 15.362 1.00 96.81 208 CYS A C 1
ATOM 1471 O O . CYS A 1 208 ? 3.688 3.291 15.322 1.00 96.81 208 CYS A O 1
ATOM 1473 N N . TRP A 1 209 ? 4.207 5.451 14.975 1.00 96.44 209 TRP A N 1
ATOM 1474 C CA . TRP A 1 209 ? 5.550 5.170 14.457 1.00 96.44 209 TRP A CA 1
ATOM 1475 C C . TRP A 1 209 ? 6.417 4.425 15.480 1.00 96.44 209 TRP A C 1
ATOM 1477 O O . TRP A 1 209 ? 6.985 3.380 15.169 1.00 96.44 209 TRP A O 1
ATOM 1487 N N . GLN A 1 210 ? 6.470 4.923 16.719 1.00 96.38 210 GLN A N 1
ATOM 1488 C CA . GLN A 1 210 ? 7.226 4.298 17.809 1.00 96.38 210 GLN A CA 1
ATOM 1489 C C . GLN A 1 210 ? 6.686 2.908 18.167 1.00 96.38 210 GLN A C 1
ATOM 1491 O O . GLN A 1 210 ? 7.462 1.995 18.458 1.00 96.38 210 GLN A O 1
ATOM 1496 N N . ASP A 1 211 ? 5.367 2.717 18.113 1.00 97.50 211 ASP A N 1
ATOM 1497 C CA . ASP A 1 211 ? 4.751 1.407 18.304 1.00 97.50 211 ASP A CA 1
ATOM 1498 C C . ASP A 1 211 ? 5.179 0.442 17.185 1.00 97.50 211 ASP A C 1
ATOM 1500 O O . ASP A 1 211 ? 5.589 -0.682 17.479 1.00 97.50 211 ASP A O 1
ATOM 1504 N N . CYS A 1 212 ? 5.177 0.868 15.920 1.00 97.50 212 CYS A N 1
ATOM 1505 C CA . CYS A 1 212 ? 5.662 0.056 14.801 1.00 97.50 212 CYS A CA 1
ATOM 1506 C C . CYS A 1 212 ? 7.147 -0.284 14.908 1.00 97.50 212 CYS A C 1
ATOM 1508 O O . CYS A 1 212 ? 7.523 -1.437 14.700 1.00 97.50 212 CYS A O 1
ATOM 1510 N N . GLU A 1 213 ? 7.980 0.683 15.281 1.00 97.94 213 GLU A N 1
ATOM 1511 C CA . GLU A 1 213 ? 9.416 0.493 15.487 1.00 97.94 213 GLU A CA 1
ATOM 1512 C C . GLU A 1 213 ? 9.685 -0.508 16.614 1.00 97.94 213 GLU A C 1
ATOM 1514 O O . GLU A 1 213 ? 10.457 -1.451 16.446 1.00 97.94 213 GLU A O 1
ATOM 1519 N N . SER A 1 214 ? 8.995 -0.358 17.748 1.00 97.75 214 SER A N 1
ATOM 1520 C CA . SER A 1 214 ? 9.166 -1.250 18.898 1.00 97.75 214 SER A CA 1
ATOM 1521 C C . SER A 1 214 ? 8.687 -2.681 18.636 1.00 97.75 214 SER A C 1
ATOM 1523 O O . SER A 1 214 ? 9.237 -3.623 19.210 1.00 97.75 214 SER A O 1
ATOM 1525 N N . ASN A 1 215 ? 7.690 -2.862 17.763 1.00 97.50 215 ASN A N 1
ATOM 1526 C CA . ASN A 1 215 ? 7.170 -4.179 17.396 1.00 97.50 215 ASN A CA 1
ATOM 1527 C C . ASN A 1 215 ? 7.947 -4.841 16.245 1.00 97.50 215 ASN A C 1
ATOM 1529 O O . ASN A 1 215 ? 7.888 -6.062 16.119 1.00 97.50 215 ASN A O 1
ATOM 1533 N N . ASN A 1 216 ? 8.697 -4.071 15.447 1.00 97.25 216 ASN A N 1
ATOM 1534 C CA . ASN A 1 216 ? 9.409 -4.553 14.259 1.00 97.25 216 ASN A CA 1
ATOM 1535 C C . ASN A 1 216 ? 10.881 -4.097 14.247 1.00 97.25 216 ASN A C 1
ATOM 1537 O O . ASN A 1 216 ? 11.373 -3.587 13.245 1.00 97.25 216 ASN A O 1
ATOM 1541 N N . GLU A 1 217 ? 11.604 -4.289 15.356 1.00 97.81 217 GLU A N 1
ATOM 1542 C CA . GLU A 1 217 ? 12.970 -3.764 15.548 1.00 97.81 217 GLU A CA 1
ATOM 1543 C C . GLU A 1 217 ? 13.949 -4.165 14.423 1.00 97.81 217 GLU A C 1
ATOM 1545 O O . GLU A 1 217 ? 14.766 -3.355 13.987 1.00 97.81 217 GLU A O 1
ATOM 1550 N N . ALA A 1 218 ? 13.875 -5.401 13.916 1.00 97.00 218 ALA A N 1
ATOM 1551 C CA . ALA A 1 218 ? 14.725 -5.853 12.809 1.00 97.00 218 ALA A CA 1
ATOM 1552 C C . ALA A 1 218 ? 14.422 -5.101 11.501 1.00 97.00 218 ALA A C 1
ATOM 1554 O O . ALA A 1 218 ? 15.345 -4.640 10.827 1.00 97.00 218 ALA A O 1
ATOM 1555 N N . GLY A 1 219 ? 13.137 -4.919 11.192 1.00 96.44 219 GLY A N 1
ATOM 1556 C CA . GLY A 1 219 ? 12.672 -4.179 10.023 1.00 96.44 219 GLY A CA 1
ATOM 1557 C C . GLY A 1 219 ? 12.997 -2.696 10.097 1.00 96.44 219 GLY A C 1
ATOM 1558 O O . GLY A 1 219 ? 13.511 -2.133 9.136 1.00 96.44 219 GLY A O 1
ATOM 1559 N N . ALA A 1 220 ? 12.796 -2.090 11.268 1.00 97.25 220 ALA A N 1
ATOM 1560 C CA . ALA A 1 220 ? 13.143 -0.698 11.524 1.00 97.25 220 ALA A CA 1
ATOM 1561 C C . ALA A 1 220 ? 14.640 -0.435 11.311 1.00 97.25 220 ALA A C 1
ATOM 1563 O O . ALA A 1 220 ? 15.012 0.540 10.666 1.00 97.25 220 ALA A O 1
ATOM 1564 N N . ASN A 1 221 ? 15.515 -1.332 11.782 1.00 96.44 221 ASN A N 1
ATOM 1565 C CA . ASN A 1 221 ? 16.954 -1.210 11.543 1.00 96.44 221 ASN A CA 1
ATOM 1566 C C . ASN A 1 221 ? 17.310 -1.278 10.049 1.00 96.44 221 ASN A C 1
ATOM 1568 O O . ASN A 1 221 ? 18.144 -0.497 9.601 1.00 96.44 221 ASN A O 1
ATOM 1572 N N . ALA A 1 222 ? 16.695 -2.186 9.282 1.00 94.62 222 ALA A N 1
ATOM 1573 C CA . ALA A 1 222 ? 16.915 -2.270 7.836 1.00 94.62 222 ALA A CA 1
ATOM 1574 C C . ALA A 1 222 ? 16.424 -1.000 7.119 1.00 94.62 222 ALA A C 1
ATOM 1576 O O . ALA A 1 222 ? 17.155 -0.424 6.313 1.00 94.62 222 ALA A O 1
ATOM 1577 N N . TYR A 1 223 ? 15.239 -0.513 7.493 1.00 94.69 223 TYR A N 1
ATOM 1578 C CA . TYR A 1 223 ? 14.682 0.736 6.984 1.00 94.69 223 TYR A CA 1
ATOM 1579 C C . TYR A 1 223 ? 15.592 1.933 7.279 1.00 94.69 223 TYR A C 1
ATOM 1581 O O . TYR A 1 223 ? 15.852 2.720 6.379 1.00 94.69 223 TYR A O 1
ATOM 1589 N N . TYR A 1 224 ? 16.140 2.067 8.493 1.00 95.69 224 TYR A N 1
ATOM 1590 C CA . TYR A 1 224 ? 17.013 3.198 8.829 1.00 95.69 224 TYR A CA 1
ATOM 1591 C C . TYR A 1 224 ? 18.322 3.220 8.040 1.00 95.69 224 TYR A C 1
ATOM 1593 O O . TYR A 1 224 ? 18.847 4.298 7.786 1.00 95.69 224 TYR A O 1
ATOM 1601 N N . VAL A 1 225 ? 18.848 2.065 7.624 1.00 96.06 225 VAL A N 1
ATOM 1602 C CA . VAL A 1 225 ? 20.023 2.027 6.739 1.00 96.06 225 VAL A CA 1
ATOM 1603 C C . VAL A 1 225 ? 19.669 2.577 5.354 1.00 96.06 225 VAL A C 1
ATOM 1605 O O . VAL A 1 225 ? 20.460 3.323 4.772 1.00 96.06 225 VAL A O 1
ATOM 1608 N N . LEU A 1 226 ? 18.483 2.242 4.835 1.00 93.12 226 LEU A N 1
ATOM 1609 C CA . LEU A 1 226 ? 17.974 2.810 3.589 1.00 93.12 226 LEU A CA 1
ATOM 1610 C C . LEU A 1 226 ? 17.690 4.313 3.733 1.00 93.12 226 LEU A C 1
ATOM 1612 O O . LEU A 1 226 ? 18.176 5.097 2.923 1.00 93.12 226 LEU A O 1
ATOM 1616 N N . ASP A 1 227 ? 16.979 4.717 4.785 1.00 93.06 227 ASP A N 1
ATOM 1617 C CA . ASP A 1 227 ? 16.649 6.114 5.084 1.00 93.06 227 ASP A CA 1
ATOM 1618 C C . ASP A 1 227 ? 17.913 6.970 5.240 1.00 93.06 227 ASP A C 1
ATOM 1620 O O . ASP A 1 227 ? 18.022 8.015 4.609 1.00 93.06 227 ASP A O 1
ATOM 1624 N N . GLU A 1 228 ? 18.929 6.499 5.974 1.00 95.75 228 GLU A N 1
ATOM 1625 C CA . GLU A 1 228 ? 20.218 7.190 6.105 1.00 95.75 228 GLU A CA 1
ATOM 1626 C C . GLU A 1 228 ? 20.951 7.296 4.759 1.00 95.75 228 GLU A C 1
ATOM 1628 O O . GLU A 1 228 ? 21.612 8.306 4.496 1.00 95.75 228 GLU A O 1
ATOM 1633 N N . CYS A 1 229 ? 20.839 6.286 3.892 1.00 96.12 229 CYS A N 1
ATOM 1634 C CA . CYS A 1 229 ? 21.410 6.344 2.552 1.00 96.12 229 CYS A CA 1
ATOM 1635 C C . CYS A 1 229 ? 20.717 7.408 1.698 1.00 96.12 229 CYS A C 1
ATOM 1637 O O . CYS A 1 229 ? 21.397 8.286 1.173 1.00 96.12 229 CYS A O 1
ATOM 1639 N N . VAL A 1 230 ? 19.385 7.382 1.604 1.00 92.94 230 VAL A N 1
ATOM 1640 C CA . VAL A 1 230 ? 18.613 8.357 0.816 1.00 92.94 230 VAL A CA 1
ATOM 1641 C C . VAL A 1 230 ? 18.813 9.762 1.387 1.00 92.94 230 VAL A C 1
ATOM 1643 O O . VAL A 1 230 ? 19.095 10.706 0.650 1.00 92.94 230 VAL A O 1
ATOM 1646 N N . TYR A 1 231 ? 18.786 9.896 2.713 1.00 91.62 231 TYR A N 1
ATOM 1647 C CA . TYR A 1 231 ? 18.994 11.167 3.390 1.00 91.62 231 TYR A CA 1
ATOM 1648 C C . TYR A 1 231 ? 20.399 11.725 3.202 1.00 91.62 231 TYR A C 1
ATOM 1650 O O . TYR A 1 231 ? 20.539 12.930 3.245 1.00 91.62 231 TYR A O 1
ATOM 1658 N N . ASN A 1 232 ? 21.458 10.934 3.029 1.00 94.19 232 ASN A N 1
ATOM 1659 C CA . ASN A 1 232 ? 22.805 11.489 2.814 1.00 94.19 232 ASN A CA 1
ATOM 1660 C C . ASN A 1 232 ? 23.219 11.527 1.337 1.00 94.19 232 ASN A C 1
ATOM 1662 O O . ASN A 1 232 ? 24.066 12.337 0.963 1.00 94.19 232 ASN A O 1
ATOM 1666 N N . GLY A 1 233 ? 22.664 10.631 0.524 1.00 94.25 233 GLY A N 1
ATOM 1667 C CA . GLY A 1 233 ? 23.036 10.411 -0.870 1.00 94.25 233 GLY A CA 1
ATOM 1668 C C . GLY A 1 233 ? 22.150 11.136 -1.877 1.00 94.25 233 GLY A C 1
ATOM 1669 O O . GLY A 1 233 ? 22.639 11.439 -2.957 1.00 94.25 233 GLY A O 1
ATOM 1670 N N . CYS A 1 234 ? 20.902 11.448 -1.512 1.00 94.81 234 CYS A N 1
ATOM 1671 C CA . CYS A 1 234 ? 19.873 11.953 -2.426 1.00 94.81 234 CYS A CA 1
ATOM 1672 C C . CYS A 1 234 ? 19.179 13.229 -1.919 1.00 94.81 234 CYS A C 1
ATOM 1674 O O . CYS A 1 234 ? 18.014 13.477 -2.218 1.00 94.81 234 CYS A O 1
ATOM 1676 N N . GLN A 1 235 ? 19.851 14.044 -1.095 1.00 92.38 235 GLN A N 1
ATOM 1677 C CA . GLN A 1 235 ? 19.226 15.234 -0.490 1.00 92.38 235 GLN A CA 1
ATOM 1678 C C . GLN A 1 235 ? 18.684 16.227 -1.510 1.00 92.38 235 GLN A C 1
ATOM 1680 O O . GLN A 1 235 ? 17.601 16.779 -1.308 1.00 92.38 235 GLN A O 1
ATOM 1685 N N . GLU A 1 236 ? 19.446 16.483 -2.572 1.00 92.81 236 GLU A N 1
ATOM 1686 C CA . GLU A 1 236 ? 19.098 17.497 -3.565 1.00 92.81 236 GLU A CA 1
ATOM 1687 C C . GLU A 1 236 ? 17.902 17.035 -4.406 1.00 92.81 236 GLU A C 1
ATOM 1689 O O . GLU A 1 236 ? 16.968 17.806 -4.628 1.00 92.81 236 GLU A O 1
ATOM 1694 N N . GLU A 1 237 ? 17.899 15.764 -4.796 1.00 93.50 237 GLU A N 1
ATOM 1695 C CA . GLU A 1 237 ? 16.877 15.111 -5.607 1.00 93.50 237 GLU A CA 1
ATOM 1696 C C . GLU A 1 237 ? 15.574 14.913 -4.824 1.00 93.50 237 GLU A C 1
ATOM 1698 O O . GLU A 1 237 ? 14.493 15.176 -5.345 1.00 93.50 237 GLU A O 1
ATOM 1703 N N . CYS A 1 238 ? 15.676 14.539 -3.546 1.00 90.50 238 CYS A N 1
ATOM 1704 C CA . CYS A 1 238 ? 14.535 14.339 -2.652 1.00 90.50 238 CYS A CA 1
ATOM 1705 C C . CYS A 1 238 ? 14.020 15.633 -2.000 1.00 90.50 238 CYS A C 1
ATOM 1707 O O . CYS A 1 238 ? 13.071 15.604 -1.213 1.00 90.50 238 CYS A O 1
ATOM 1709 N N . GLY A 1 239 ? 14.639 16.784 -2.289 1.00 90.31 239 GLY A N 1
ATOM 1710 C CA . GLY A 1 239 ? 14.220 18.077 -1.747 1.00 90.31 239 GLY A CA 1
ATOM 1711 C C . GLY A 1 239 ? 14.420 18.220 -0.233 1.00 90.31 239 GLY A C 1
ATOM 1712 O O . GLY A 1 239 ? 13.726 19.017 0.407 1.00 90.31 239 GLY A O 1
ATOM 1713 N N . PHE A 1 240 ? 15.364 17.482 0.357 1.00 85.75 240 PHE A N 1
ATOM 1714 C CA . PHE A 1 240 ? 15.751 17.638 1.758 1.00 85.75 240 PHE A CA 1
ATOM 1715 C C . PHE A 1 240 ? 16.634 18.883 1.911 1.00 85.75 240 PHE A C 1
ATOM 1717 O O . PHE A 1 240 ? 17.858 18.815 1.916 1.00 85.75 240 PHE A O 1
ATOM 1724 N N . THR A 1 241 ? 16.012 20.057 2.018 1.00 80.38 241 THR A N 1
ATOM 1725 C CA . THR A 1 241 ? 16.726 21.290 2.380 1.00 80.38 241 THR A CA 1
ATOM 1726 C C . THR A 1 241 ? 16.868 21.392 3.900 1.00 80.38 241 THR A C 1
ATOM 1728 O O . THR A 1 241 ? 15.855 21.310 4.601 1.00 80.38 241 THR A O 1
ATOM 1731 N N . GLU A 1 242 ? 18.097 21.597 4.386 1.00 66.75 242 GLU A N 1
ATOM 1732 C CA . GLU A 1 242 ? 18.434 21.838 5.807 1.00 66.75 242 GLU A CA 1
ATOM 1733 C C . GLU A 1 242 ? 17.698 23.029 6.455 1.00 66.75 242 GLU A C 1
ATOM 1735 O O . GLU A 1 242 ? 17.449 24.052 5.770 1.00 66.75 242 GLU A O 1
#

Foldseek 3Di:
DPAPQPPVLVLPVLPLVPCPVLLVPDPPDPDPDDDPPPPDDDDDDDDDPDDDPDDDDDDPPPPPVPPPPPPDPPQQLSVQCVVFVVVLSVLLVPDPLLVQLSVQSNPDPDPVSNVVSCVVRVVSVVSVVSSVVRCLVGPCVRVVVDSDDDPPDPDPDPDPDPDPPPPPDQLLRVQLCPQVVPLVVVLVVDPLLVQLVVQCNPDPDPVSNVVSCVVRVVNVVSVVSSVVRSVVRVCVSSVVDD

Sequence (242 aa):
MRIGRTIQVLGTLVAIGAMGACLTGGVDGGTTGVADDDRRDPDVDLDYSGDDPGNGGGPDRGDDPDGEGELEPADPCATCVQARCSSTAERCAGNDQCLALIECGDRCEDEACYRECEQAYPDGSNDLFAHFDCVDASCAEVCGGGGEGEGEGEGEGEGEGEGEGEGEVDPCEACAEESCAAPYEDCLSSDDCLTFWDCVAPCQDETCWQDCESNNEAGANAYYVLDECVYNGCQEECGFTE

Secondary structure (DSSP, 8-state):
---TTSSSHHHHGGGGGG-TTTSSS---------------------------------------TT-----PPPPHHHHHHHHHSHHHHHHHHT-HHHHHHHHHHTT-SSHHHHHHHHHH-HHHHHHHHHHHHHHHHHHHHHHT--------------------------HHHHHHHHHSHHHHHHHHT-HHHHHHHHHHTT--SHHHHHHHHHH-HHHHHHHHHHHHHHHHHSTTTTT---

pLDDT: mean 75.1, std 23.66, range [28.53, 97.94]

Radius of gyration: 26.54 Å; chains: 1; bounding box: 83×39×58 Å